Protein AF-A0A933YKA5-F1 (afdb_monomer_lite)

pLDDT: mean 71.22, std 15.85, range [30.11, 89.69]

Secondary structure (DSSP, 8-state):
-------S-----B-TTSSBP-GGGSPPPTTSTT--TT-----HHHHHHHHHHHHTTSS-HHHHHHHH---HHHHHHHHHHHHHHGGGGGSHHHHHHHHHHHHHHTTSSS----SPPEEETTEEEETTTTEEEETTEEEE--HHHHHHHHHHHHTTTSPBPHHHHHHTS-TT--HHHHHHHHHHHHHHHTTS---EEEETTTEEEE--S-----

Structure (mmCIF, N/CA/C/O backbone):
data_AF-A0A933YKA5-F1
#
_entry.id   AF-A0A933YKA5-F1
#
loop_
_atom_site.group_PDB
_atom_site.id
_atom_site.type_symbol
_atom_site.label_atom_id
_atom_site.label_alt_id
_atom_site.label_comp_id
_atom_site.label_asym_id
_atom_site.label_entity_id
_atom_site.label_seq_id
_atom_site.pdbx_PDB_ins_code
_atom_site.Cartn_x
_atom_site.Cartn_y
_atom_site.Cartn_z
_atom_site.occupancy
_atom_site.B_iso_or_equiv
_atom_site.auth_seq_id
_atom_site.auth_comp_id
_atom_site.auth_asym_id
_atom_site.auth_atom_id
_atom_site.pdbx_PDB_model_num
ATOM 1 N N . MET A 1 1 ? -35.378 -9.679 32.986 1.00 41.66 1 MET A N 1
ATOM 2 C CA . MET A 1 1 ? -34.531 -10.889 33.034 1.00 41.66 1 MET A CA 1
ATOM 3 C C . MET A 1 1 ? -33.965 -11.145 31.650 1.00 41.66 1 MET A C 1
ATOM 5 O O . MET A 1 1 ? -34.734 -11.298 30.715 1.00 41.66 1 MET A O 1
ATOM 9 N N . ASN A 1 2 ? -32.640 -11.055 31.563 1.00 30.11 2 ASN A N 1
ATOM 10 C CA . ASN A 1 2 ? -31.700 -11.536 30.539 1.00 30.11 2 ASN A CA 1
ATOM 11 C C . ASN A 1 2 ? -30.352 -11.061 31.120 1.00 30.11 2 ASN A C 1
ATOM 13 O O . ASN A 1 2 ? -29.987 -9.911 30.923 1.00 30.11 2 ASN A O 1
ATOM 17 N N . GLU A 1 3 ? -29.660 -11.728 32.044 1.00 41.44 3 GLU A N 1
ATOM 18 C CA . GLU A 1 3 ? -29.360 -13.154 32.263 1.00 41.44 3 GLU A CA 1
ATOM 19 C C . GLU A 1 3 ? -28.743 -13.871 31.059 1.00 41.44 3 GLU A C 1
ATOM 21 O O . GLU A 1 3 ? -29.075 -15.007 30.739 1.00 41.44 3 GLU A O 1
ATOM 26 N N . GLN A 1 4 ? -27.785 -13.201 30.415 1.00 35.16 4 GLN A N 1
ATOM 27 C CA . GLN A 1 4 ? -26.680 -13.888 29.755 1.00 35.16 4 GLN A CA 1
ATOM 28 C C . GLN A 1 4 ? -25.341 -13.242 30.142 1.00 35.16 4 GLN A C 1
ATOM 30 O O . GLN A 1 4 ? -24.977 -12.171 29.672 1.00 35.16 4 GLN A O 1
ATOM 35 N N . ALA A 1 5 ? -24.623 -13.979 30.993 1.00 36.88 5 ALA A N 1
ATOM 36 C CA . ALA A 1 5 ? -23.168 -14.081 31.058 1.00 36.88 5 ALA A CA 1
ATOM 37 C C . ALA A 1 5 ? -22.356 -12.883 31.590 1.00 36.88 5 ALA A C 1
ATOM 39 O O . ALA A 1 5 ? -21.585 -12.238 30.879 1.00 36.88 5 ALA A O 1
ATOM 40 N N . GLU A 1 6 ? -22.353 -12.755 32.919 1.00 45.38 6 GLU A N 1
ATOM 41 C CA . GLU A 1 6 ? -21.094 -12.584 33.647 1.00 45.38 6 GLU A CA 1
ATOM 42 C C . GLU A 1 6 ? -20.071 -13.642 33.188 1.00 45.38 6 GLU A C 1
ATOM 44 O O . GLU A 1 6 ? -20.317 -14.840 33.339 1.00 45.38 6 GLU A O 1
ATOM 49 N N . LYS A 1 7 ? -18.932 -13.204 32.632 1.00 36.56 7 LYS A N 1
ATOM 50 C CA . LYS A 1 7 ? -17.569 -13.779 32.768 1.00 36.56 7 LYS A CA 1
ATOM 51 C C . LYS A 1 7 ? -16.697 -13.322 31.599 1.00 36.56 7 LYS A C 1
ATOM 53 O O . LYS A 1 7 ? -16.721 -13.903 30.519 1.00 36.56 7 LYS A O 1
ATOM 58 N N . GLY A 1 8 ? -15.866 -12.304 31.834 1.00 33.16 8 GLY A N 1
ATOM 59 C CA . GLY A 1 8 ? -15.011 -11.771 30.772 1.00 33.16 8 GLY A CA 1
ATOM 60 C C . GLY A 1 8 ? -13.894 -10.812 31.176 1.00 33.16 8 GLY A C 1
ATOM 61 O O . GLY A 1 8 ? -13.531 -9.982 30.361 1.00 33.16 8 GLY A O 1
ATOM 62 N N . LYS A 1 9 ? -13.309 -10.951 32.377 1.00 39.72 9 LYS A N 1
ATOM 63 C CA . LYS A 1 9 ? -12.079 -10.261 32.836 1.00 39.72 9 LYS A CA 1
ATOM 64 C C . LYS A 1 9 ? -12.220 -8.735 32.966 1.00 39.72 9 LYS A C 1
ATOM 66 O O . LYS A 1 9 ? -12.063 -8.003 31.997 1.00 39.72 9 LYS A O 1
ATOM 71 N N . ASN A 1 10 ? -12.379 -8.270 34.206 1.00 43.03 10 ASN A N 1
ATOM 72 C CA . ASN A 1 10 ? -12.161 -6.879 34.605 1.00 43.03 10 ASN A CA 1
ATOM 73 C C . ASN A 1 10 ? -10.672 -6.530 34.366 1.00 43.03 10 ASN A C 1
ATOM 75 O O . ASN A 1 10 ? -9.829 -6.646 35.255 1.00 43.03 10 ASN A O 1
ATOM 79 N N . LYS A 1 11 ? -10.297 -6.262 33.110 1.00 56.28 11 LYS A N 1
ATOM 80 C CA . LYS A 1 11 ? -8.941 -5.865 32.737 1.00 56.28 11 LYS A CA 1
ATOM 81 C C . LYS A 1 11 ? -8.794 -4.411 33.140 1.00 56.28 11 LYS A C 1
ATOM 83 O O . LYS A 1 11 ? -9.450 -3.549 32.572 1.00 56.28 11 LYS A O 1
ATOM 88 N N . ILE A 1 12 ? -7.929 -4.162 34.116 1.00 60.31 12 ILE A N 1
ATOM 89 C CA . ILE A 1 12 ? -7.554 -2.807 34.511 1.00 60.31 12 ILE A CA 1
ATOM 90 C C . ILE A 1 12 ? -7.032 -2.095 33.251 1.00 60.31 12 ILE A C 1
ATOM 92 O O . ILE A 1 12 ? -6.097 -2.625 32.634 1.00 60.31 12 ILE A O 1
ATOM 96 N N . PRO A 1 13 ? -7.623 -0.960 32.833 1.00 59.59 13 PRO A N 1
ATOM 97 C CA . PRO A 1 13 ? -7.111 -0.201 31.704 1.00 59.59 13 PRO A CA 1
ATOM 98 C C . PRO A 1 13 ? -5.673 0.186 32.004 1.00 59.59 13 PRO A C 1
ATOM 100 O O . PRO A 1 13 ? -5.374 0.691 33.084 1.00 59.59 13 PRO A O 1
ATOM 103 N N . ARG A 1 14 ? -4.760 -0.111 31.081 1.00 66.56 14 ARG A N 1
ATOM 104 C CA . ARG A 1 14 ? -3.344 0.228 31.233 1.00 66.56 14 ARG A CA 1
ATOM 105 C C . ARG A 1 14 ? -2.932 1.244 30.181 1.00 66.56 14 ARG A C 1
ATOM 107 O O . ARG A 1 14 ? -3.341 1.131 29.022 1.00 66.56 14 ARG A O 1
ATOM 114 N N . LYS A 1 15 ? -2.125 2.217 30.605 1.00 59.78 15 LYS A N 1
ATOM 115 C CA . LYS A 1 15 ? -1.441 3.182 29.742 1.00 59.78 15 LYS A CA 1
ATOM 116 C C . LYS A 1 15 ? -0.370 2.468 28.921 1.00 59.78 15 LYS A C 1
ATOM 118 O O . LYS A 1 15 ? -0.011 1.318 29.189 1.00 59.78 15 LYS A O 1
ATOM 123 N N . SER A 1 16 ? 0.208 3.195 27.969 1.00 58.88 16 SER A N 1
ATOM 124 C CA . SER A 1 16 ? 1.399 2.780 27.215 1.00 58.88 16 SER A CA 1
ATOM 125 C C . SER A 1 16 ? 2.573 2.335 28.102 1.00 58.88 16 SER A C 1
ATOM 127 O O . SER A 1 16 ? 3.324 1.454 27.692 1.00 58.88 16 SER A O 1
ATOM 129 N N . ASP A 1 17 ? 2.691 2.902 29.304 1.00 57.97 17 ASP A N 1
ATOM 130 C CA . ASP A 1 17 ? 3.739 2.622 30.296 1.00 57.97 17 ASP A CA 1
ATOM 131 C C . ASP A 1 17 ? 3.378 1.484 31.281 1.00 57.97 17 ASP A C 1
ATOM 133 O O . ASP A 1 17 ? 4.069 1.220 32.258 1.00 57.97 17 ASP A O 1
ATOM 137 N N . GLY A 1 18 ? 2.249 0.796 31.072 1.00 58.16 18 GLY A N 1
ATOM 138 C CA . GLY A 1 18 ? 1.804 -0.308 31.934 1.00 58.16 18 GLY A CA 1
ATOM 139 C C . GLY A 1 18 ? 1.147 0.116 33.254 1.00 58.16 18 GLY A C 1
ATOM 140 O O . GLY A 1 18 ? 0.603 -0.741 33.955 1.00 58.16 18 GLY A O 1
ATOM 141 N N . THR A 1 19 ? 1.131 1.413 33.562 1.00 67.31 19 THR A N 1
ATOM 142 C CA . THR A 1 19 ? 0.384 2.016 34.677 1.00 67.31 19 THR A CA 1
ATOM 143 C C . THR A 1 19 ? -1.123 1.982 34.434 1.00 67.31 19 THR A C 1
ATOM 145 O O . THR A 1 19 ? -1.567 1.830 33.299 1.00 67.31 19 THR A O 1
ATOM 148 N N . VAL A 1 20 ? -1.928 2.100 35.491 1.00 71.75 20 VAL A N 1
ATOM 149 C CA . VAL A 1 20 ? -3.394 2.151 35.369 1.00 71.75 20 VAL A CA 1
ATOM 150 C C . VAL A 1 20 ? -3.796 3.437 34.651 1.00 71.75 20 VAL A C 1
ATOM 152 O O . VAL A 1 20 ? -3.364 4.516 35.043 1.00 71.75 20 VAL A O 1
ATOM 155 N N . LEU A 1 21 ? -4.581 3.312 33.587 1.00 74.56 21 LEU A N 1
ATOM 156 C CA . LEU A 1 21 ? -5.106 4.421 32.800 1.00 74.56 21 LEU A CA 1
ATOM 157 C C . LEU A 1 21 ? -6.387 4.936 33.460 1.00 74.56 21 LEU A C 1
ATOM 159 O O . LEU A 1 21 ? -7.332 4.174 33.669 1.00 74.56 21 LEU A O 1
ATOM 163 N N . THR A 1 22 ? -6.407 6.222 33.792 1.00 74.69 22 THR A N 1
ATOM 164 C CA . THR A 1 22 ? -7.571 6.914 34.353 1.00 74.69 22 THR A CA 1
ATOM 165 C C . THR A 1 22 ? -8.205 7.829 33.302 1.00 74.69 22 THR A C 1
ATOM 167 O O . THR A 1 22 ? -7.653 8.042 32.221 1.00 74.69 22 THR A O 1
ATOM 170 N N . LEU A 1 23 ? -9.384 8.384 33.605 1.00 71.19 23 LEU A N 1
ATOM 171 C CA . LEU A 1 23 ? -10.055 9.352 32.724 1.00 71.19 23 LEU A CA 1
ATOM 172 C C . LEU A 1 23 ? -9.213 10.616 32.467 1.00 71.19 23 LEU A C 1
ATOM 174 O O . LEU A 1 23 ? -9.428 11.285 31.461 1.00 71.19 23 LEU A O 1
ATOM 178 N N . GLU A 1 24 ? -8.260 10.932 33.346 1.00 69.94 24 GLU A N 1
ATOM 179 C CA . GLU A 1 24 ? -7.365 12.093 33.230 1.00 69.94 24 GLU A CA 1
ATOM 180 C C . GLU A 1 24 ? -6.229 11.871 32.220 1.00 69.94 24 GLU A C 1
ATOM 182 O O . GLU A 1 24 ? -5.667 12.829 31.697 1.00 69.94 24 GLU A O 1
ATOM 187 N N . ASP A 1 25 ? -5.915 10.611 31.906 1.00 70.81 25 ASP A N 1
ATOM 188 C CA . ASP A 1 25 ? -4.899 10.233 30.912 1.00 70.81 25 ASP A CA 1
ATOM 189 C C . ASP A 1 25 ? -5.433 10.195 29.485 1.00 70.81 25 ASP A C 1
ATOM 191 O O . ASP A 1 25 ? -4.693 9.947 28.523 1.00 70.81 25 ASP A O 1
ATOM 195 N N . LEU A 1 26 ? -6.745 10.365 29.351 1.00 77.50 26 LEU A N 1
ATOM 196 C CA . LEU A 1 26 ? -7.377 10.472 28.062 1.00 77.50 26 LEU A CA 1
ATOM 197 C C . LEU A 1 26 ? -7.035 11.822 27.433 1.00 77.50 26 LEU A C 1
ATOM 199 O O . LEU A 1 26 ? -6.950 12.837 28.128 1.00 77.50 26 LEU A O 1
ATOM 203 N N . PRO A 1 27 ? -6.863 11.859 26.102 1.00 75.31 27 PRO A N 1
ATOM 204 C CA . PRO A 1 27 ? -6.623 13.115 25.420 1.00 75.31 27 PRO A CA 1
ATOM 205 C C . PRO A 1 27 ? -7.765 14.098 25.726 1.00 75.31 27 PRO A C 1
ATOM 207 O O . PRO A 1 27 ? -8.924 13.669 25.845 1.00 75.31 27 PRO A O 1
ATOM 210 N N . PRO A 1 28 ? -7.464 15.404 25.869 1.00 68.62 28 PRO A N 1
ATOM 211 C CA . PRO A 1 28 ? -8.491 16.401 26.126 1.00 68.62 28 PRO A CA 1
ATOM 212 C C . PRO A 1 28 ? -9.538 16.347 25.015 1.00 68.62 28 PRO A C 1
ATOM 214 O O . PRO A 1 28 ? -9.224 16.063 23.855 1.00 68.62 28 PRO A O 1
ATOM 217 N N . ALA A 1 29 ? -10.799 16.587 25.378 1.00 65.00 29 ALA A N 1
ATOM 218 C CA . ALA A 1 29 ? -11.872 16.608 24.396 1.00 65.00 29 ALA A CA 1
ATOM 219 C C . ALA A 1 29 ? -11.544 17.638 23.305 1.00 65.00 29 ALA A C 1
ATOM 221 O O . ALA A 1 29 ? -10.992 18.700 23.587 1.00 65.00 29 ALA A O 1
ATOM 222 N N . THR A 1 30 ? -11.901 17.332 22.060 1.00 59.53 30 THR A N 1
ATOM 223 C CA . THR A 1 30 ? -11.569 18.177 20.893 1.00 59.53 30 THR A CA 1
ATOM 224 C C . THR A 1 30 ? -12.166 19.590 20.952 1.00 59.53 30 THR A C 1
ATOM 226 O O . THR A 1 30 ? -11.759 20.452 20.182 1.00 59.53 30 THR A O 1
ATOM 229 N N . TRP A 1 31 ? -13.101 19.833 21.875 1.00 52.94 31 TRP A N 1
ATOM 230 C CA . TRP A 1 31 ? -13.733 21.125 22.155 1.00 52.94 31 TRP A CA 1
ATOM 231 C C . TRP A 1 31 ? -13.209 21.817 23.429 1.00 52.94 31 TRP A C 1
ATOM 233 O O . TRP A 1 31 ? -13.722 22.870 23.804 1.00 52.94 31 TRP A O 1
ATOM 243 N N . ALA A 1 32 ? -12.214 21.247 24.120 1.00 51.84 32 ALA A N 1
ATOM 244 C CA . ALA A 1 32 ? -11.649 21.844 25.327 1.00 51.84 32 ALA A CA 1
ATOM 245 C C . ALA A 1 32 ? -10.957 23.191 25.014 1.00 51.84 32 ALA A C 1
ATOM 247 O O . ALA A 1 32 ? -10.264 23.309 23.996 1.00 51.84 32 ALA A O 1
ATOM 248 N N . PRO A 1 33 ? -11.107 24.211 25.880 1.00 42.78 33 PRO A N 1
ATOM 249 C CA . PRO A 1 33 ? -10.510 25.526 25.662 1.00 42.78 33 PRO A CA 1
ATOM 250 C C . PRO A 1 33 ? -8.982 25.421 25.539 1.00 42.78 33 PRO A C 1
ATOM 252 O O . PRO A 1 33 ? -8.318 24.834 26.390 1.00 42.78 33 PRO A O 1
ATOM 255 N N . GLY A 1 34 ? -8.425 25.985 24.463 1.00 51.97 34 GLY A N 1
ATOM 256 C CA . GLY A 1 34 ? -6.984 25.958 24.170 1.00 51.97 34 GLY A CA 1
ATOM 257 C C . GLY A 1 34 ? -6.522 24.846 23.217 1.00 51.97 34 GLY A C 1
ATOM 258 O O . GLY A 1 34 ? -5.353 24.834 22.833 1.00 51.97 34 GLY A O 1
ATOM 259 N N . VAL A 1 35 ? -7.411 23.944 22.782 1.00 52.38 35 VAL A N 1
ATOM 260 C CA . VAL A 1 35 ? -7.101 22.916 21.776 1.00 52.38 35 VAL A CA 1
ATOM 261 C C . VAL A 1 35 ? -7.606 23.373 20.406 1.00 52.38 35 VAL A C 1
ATOM 263 O O . VAL A 1 35 ? -8.797 23.329 20.119 1.00 52.38 35 VAL A O 1
ATOM 266 N N . SER A 1 36 ? -6.688 23.813 19.542 1.00 44.97 36 SER A N 1
ATOM 267 C CA . SER A 1 36 ? -6.986 24.092 18.131 1.00 44.97 36 SER A CA 1
ATOM 268 C C . SER A 1 36 ? -7.467 22.815 17.433 1.00 44.97 36 SER A C 1
ATOM 270 O O . SER A 1 36 ? -6.704 21.858 17.269 1.00 44.97 36 SER A O 1
ATOM 272 N N . GLN A 1 37 ? -8.738 22.804 17.026 1.00 45.88 37 GLN A N 1
ATOM 273 C CA . GLN A 1 37 ? -9.426 21.682 16.373 1.00 45.88 37 GLN A CA 1
ATOM 274 C C . GLN A 1 37 ? -8.746 21.269 15.051 1.00 45.88 37 GLN A C 1
ATOM 276 O O . GLN A 1 37 ? -8.766 20.106 14.657 1.00 45.88 37 GLN A O 1
ATOM 281 N N . ASP A 1 38 ? -8.072 22.221 14.408 1.00 45.72 38 ASP A N 1
ATOM 282 C CA . ASP A 1 38 ? -7.266 22.085 13.195 1.00 45.72 38 ASP A CA 1
ATOM 283 C C . ASP A 1 38 ? -5.879 21.458 13.433 1.00 45.72 38 ASP A C 1
ATOM 285 O O . ASP A 1 38 ? -5.234 21.000 12.487 1.00 45.72 38 ASP A O 1
ATOM 289 N N . LYS A 1 39 ? -5.412 21.401 14.688 1.00 46.09 39 LYS A N 1
ATOM 290 C CA . LYS A 1 39 ? -4.022 21.057 15.028 1.00 46.09 39 LYS A CA 1
ATOM 291 C C . LYS A 1 39 ? -3.880 19.957 16.084 1.00 46.09 39 LYS A C 1
ATOM 293 O O . LYS A 1 39 ? -2.790 19.771 16.626 1.00 46.09 39 LYS A O 1
ATOM 298 N N . TYR A 1 40 ? -4.931 19.190 16.378 1.00 58.28 40 TYR A N 1
ATOM 299 C CA . TYR A 1 40 ? -4.773 18.011 17.230 1.00 58.28 40 TYR A CA 1
ATOM 300 C C . TYR A 1 40 ? -4.200 16.837 16.423 1.00 58.28 40 TYR A C 1
ATOM 302 O O . TYR A 1 40 ? -4.905 16.113 15.718 1.00 58.28 40 TYR A O 1
ATOM 310 N N . PHE A 1 41 ? -2.880 16.655 16.498 1.00 62.97 41 PHE A N 1
ATOM 311 C CA . PHE A 1 41 ? -2.212 15.525 15.864 1.00 62.97 41 PHE A CA 1
ATOM 312 C C . PHE A 1 41 ? -2.334 14.290 16.758 1.00 62.97 41 PHE A C 1
ATOM 314 O O . PHE A 1 41 ? -1.603 14.153 17.735 1.00 62.97 41 PHE A O 1
ATOM 321 N N . TRP A 1 42 ? -3.238 13.373 16.413 1.00 71.44 42 TRP A N 1
ATOM 322 C CA . TRP A 1 42 ? -3.381 12.103 17.123 1.00 71.44 42 TRP A CA 1
ATOM 323 C C . TRP A 1 42 ? -2.074 11.299 17.108 1.00 71.44 42 TRP A C 1
ATOM 325 O O . TRP A 1 42 ? -1.738 10.662 16.096 1.00 71.44 42 TRP A O 1
ATOM 335 N N . ARG A 1 43 ? -1.350 11.279 18.233 1.00 72.12 43 ARG A N 1
ATOM 336 C CA . ARG A 1 43 ? -0.160 10.438 18.394 1.00 72.12 43 ARG A CA 1
ATOM 337 C C . ARG A 1 43 ? -0.578 8.983 18.575 1.00 72.12 43 ARG A C 1
ATOM 339 O O . ARG A 1 43 ? -1.707 8.675 18.952 1.00 72.12 43 ARG A O 1
ATOM 346 N N . SER A 1 44 ? 0.341 8.063 18.288 1.00 73.19 44 SER A N 1
ATOM 347 C CA . SER A 1 44 ? 0.088 6.625 18.446 1.00 73.19 44 SER A CA 1
ATOM 348 C C . SER A 1 44 ? -0.339 6.259 19.872 1.00 73.19 44 SER A C 1
ATOM 350 O O . SER A 1 44 ? -1.125 5.336 20.052 1.00 73.19 44 SER A O 1
ATOM 352 N N . GLU A 1 45 ? 0.167 6.985 20.871 1.00 74.50 45 GLU A N 1
ATOM 353 C CA . GLU A 1 45 ? -0.158 6.789 22.288 1.00 74.50 45 GLU A CA 1
ATOM 354 C C . GLU A 1 45 ? -1.570 7.268 22.623 1.00 74.50 45 GLU A C 1
ATOM 356 O O . GLU A 1 45 ? -2.339 6.498 23.188 1.00 74.50 45 GLU A O 1
ATOM 361 N N . ASP A 1 46 ? -1.952 8.462 22.164 1.00 80.25 46 ASP A N 1
ATOM 362 C CA . ASP A 1 46 ? -3.297 9.016 22.372 1.00 80.25 46 ASP A CA 1
ATOM 363 C C . ASP A 1 46 ? -4.377 8.083 21.785 1.00 80.25 46 ASP A C 1
ATOM 365 O O . ASP A 1 46 ? -5.388 7.790 22.422 1.00 80.25 46 ASP A O 1
ATOM 369 N N . LYS A 1 47 ? -4.119 7.513 20.600 1.00 81.81 47 LYS A N 1
ATOM 370 C CA . LYS A 1 47 ? -4.999 6.513 19.967 1.00 81.81 47 LYS A CA 1
ATOM 371 C C . LYS A 1 47 ? -5.080 5.211 20.761 1.00 81.81 47 LYS A C 1
ATOM 373 O O . LYS A 1 47 ? -6.158 4.638 20.893 1.00 81.81 47 LYS A O 1
ATOM 378 N N . ALA A 1 48 ? -3.946 4.725 21.267 1.00 82.25 48 ALA A N 1
ATOM 379 C CA . ALA A 1 48 ? -3.897 3.495 22.051 1.00 82.25 48 ALA A CA 1
ATOM 380 C C . ALA A 1 48 ? -4.658 3.648 23.374 1.00 82.25 48 ALA A C 1
ATOM 382 O O . ALA A 1 48 ? -5.389 2.739 23.758 1.00 82.25 48 ALA A O 1
ATOM 383 N N . ASN A 1 49 ? -4.530 4.804 24.027 1.00 82.62 49 ASN A N 1
ATOM 384 C CA . ASN A 1 49 ? -5.225 5.130 25.268 1.00 82.62 49 ASN A CA 1
ATOM 385 C C . ASN A 1 49 ? -6.745 5.166 25.069 1.00 82.62 49 ASN A C 1
ATOM 387 O O . ASN A 1 49 ? -7.464 4.532 25.836 1.00 82.62 49 ASN A O 1
ATOM 391 N N . VAL A 1 50 ? -7.232 5.808 23.999 1.00 84.31 50 VAL A N 1
ATOM 392 C CA . VAL A 1 50 ? -8.669 5.820 23.663 1.00 84.31 50 VAL A CA 1
ATOM 393 C C . VAL A 1 50 ? -9.186 4.409 23.366 1.00 84.31 50 VAL A C 1
ATOM 395 O O . VAL A 1 50 ? -10.219 4.011 23.895 1.00 84.31 50 VAL A O 1
ATOM 398 N N . VAL A 1 51 ? -8.462 3.611 22.573 1.00 84.75 51 VAL A N 1
ATOM 399 C CA . VAL A 1 51 ? -8.856 2.217 22.290 1.00 84.75 51 VAL A CA 1
ATOM 400 C C . VAL A 1 51 ? -8.855 1.365 23.564 1.00 84.75 51 VAL A C 1
ATOM 402 O O . VAL A 1 51 ? -9.781 0.586 23.768 1.00 84.75 51 VAL A O 1
ATOM 405 N N . SER A 1 52 ? -7.849 1.521 24.430 1.00 83.44 52 SER A N 1
ATOM 406 C CA . SER A 1 52 ? -7.744 0.816 25.714 1.00 83.44 52 SER A CA 1
ATOM 407 C C . SER A 1 52 ? -8.921 1.163 26.623 1.00 83.44 52 SER A C 1
ATOM 409 O O . SER A 1 52 ? -9.600 0.257 27.092 1.00 83.44 52 SER A O 1
ATOM 411 N N . ALA A 1 53 ? -9.228 2.454 26.775 1.00 83.62 53 ALA A N 1
ATOM 412 C CA . ALA A 1 53 ? -10.340 2.936 27.587 1.00 83.62 53 ALA A CA 1
ATOM 413 C C . ALA A 1 53 ? -11.696 2.415 27.108 1.00 83.62 53 ALA A C 1
ATOM 415 O O . ALA A 1 53 ? -12.509 1.988 27.921 1.00 83.62 53 ALA A O 1
ATOM 416 N N . VAL A 1 54 ? -11.933 2.396 25.796 1.00 85.31 54 VAL A N 1
ATOM 417 C CA . VAL A 1 54 ? -13.172 1.836 25.244 1.00 85.31 54 VAL A CA 1
ATOM 418 C C . VAL A 1 54 ? -13.227 0.316 25.439 1.00 85.31 54 VAL A C 1
ATOM 420 O O . VAL A 1 54 ? -14.252 -0.220 25.849 1.00 85.31 54 VAL A O 1
ATOM 423 N N . ASN A 1 55 ? -12.117 -0.397 25.217 1.00 82.06 55 ASN A N 1
ATOM 424 C CA . ASN A 1 55 ? -12.055 -1.854 25.386 1.00 82.06 55 ASN A CA 1
ATOM 425 C C . ASN A 1 55 ? -12.230 -2.307 26.839 1.00 82.06 55 ASN A C 1
ATOM 427 O O . ASN A 1 55 ? -12.684 -3.423 27.087 1.00 82.06 55 ASN A O 1
ATOM 431 N N . THR A 1 56 ? -11.840 -1.473 27.800 1.00 78.38 56 THR A N 1
ATOM 432 C CA . THR A 1 56 ? -12.023 -1.726 29.235 1.00 78.38 56 THR A CA 1
ATOM 433 C C . THR A 1 56 ? -13.317 -1.122 29.772 1.00 78.38 56 THR A C 1
ATOM 435 O O . THR A 1 56 ? -13.518 -1.126 30.982 1.00 78.38 56 THR A O 1
ATOM 438 N N . ASN A 1 57 ? -14.166 -0.574 28.896 1.00 81.19 57 ASN A N 1
ATOM 439 C CA . ASN A 1 57 ? -15.427 0.075 29.242 1.00 81.19 57 ASN A CA 1
ATOM 440 C C . ASN A 1 57 ? -15.280 1.272 30.211 1.00 81.19 57 ASN A C 1
ATOM 442 O O . ASN A 1 57 ? -16.184 1.557 30.990 1.00 81.19 57 ASN A O 1
ATOM 446 N N . LEU A 1 58 ? -14.126 1.954 30.182 1.00 82.19 58 LEU A N 1
ATOM 447 C CA . LEU A 1 58 ? -13.867 3.189 30.936 1.00 82.19 58 LEU A CA 1
ATOM 448 C C . LEU A 1 58 ? -14.615 4.383 30.322 1.00 82.19 58 LEU A C 1
ATOM 450 O O . LEU A 1 58 ? -15.059 5.267 31.046 1.00 82.19 58 LEU A O 1
ATOM 454 N N . ILE A 1 59 ? -14.747 4.385 28.996 1.00 84.50 59 ILE A N 1
ATOM 455 C CA . ILE A 1 59 ? -15.649 5.249 28.227 1.00 84.50 59 ILE A CA 1
ATOM 456 C C . ILE A 1 59 ? -16.407 4.369 27.234 1.00 84.50 59 ILE A C 1
ATOM 458 O O . ILE A 1 59 ? -15.880 3.347 26.783 1.00 84.50 59 ILE A O 1
ATOM 462 N N . SER A 1 60 ? -17.630 4.748 26.871 1.00 83.88 60 SER A N 1
ATOM 463 C CA . SER A 1 60 ? -18.369 4.011 25.838 1.00 83.88 60 SER A CA 1
ATOM 464 C C . SER A 1 60 ? -17.860 4.352 24.429 1.00 83.88 60 SER A C 1
ATOM 466 O O . SER A 1 60 ? -17.203 5.373 24.214 1.00 83.88 60 SER A O 1
ATOM 468 N N . ARG A 1 61 ? -18.161 3.496 23.440 1.00 84.94 61 ARG A N 1
ATOM 469 C CA . ARG A 1 61 ? -17.853 3.780 22.023 1.00 84.94 61 ARG A CA 1
ATOM 470 C C . ARG A 1 61 ? -18.533 5.064 21.553 1.00 84.94 61 ARG A C 1
ATOM 472 O O . ARG A 1 61 ? -17.874 5.903 20.946 1.00 84.94 61 ARG A O 1
ATOM 479 N N . ASP A 1 62 ? -19.811 5.219 21.883 1.00 80.75 62 ASP A N 1
ATOM 480 C CA . ASP A 1 62 ? -20.606 6.383 21.491 1.00 80.75 62 ASP A CA 1
ATOM 481 C C . ASP A 1 62 ? -20.067 7.660 22.145 1.00 80.75 62 ASP A C 1
ATOM 483 O O . ASP A 1 62 ? -19.843 8.659 21.464 1.00 80.75 62 ASP A O 1
ATOM 487 N N . GLU A 1 63 ? -19.710 7.592 23.432 1.00 80.81 63 GLU A N 1
ATOM 488 C CA . GLU A 1 63 ? -19.050 8.700 24.129 1.00 80.81 63 GLU A CA 1
ATOM 489 C C . GLU A 1 63 ? -17.711 9.061 23.473 1.00 80.81 63 GLU A C 1
ATOM 491 O O . GLU A 1 63 ? -17.411 10.239 23.291 1.00 80.81 63 GLU A O 1
ATOM 496 N N . ALA A 1 64 ? -16.902 8.078 23.063 1.00 81.88 64 ALA A N 1
ATOM 497 C CA . ALA A 1 64 ? -15.652 8.345 22.358 1.00 81.88 64 ALA A CA 1
ATOM 498 C C . ALA A 1 64 ? -15.891 9.038 21.003 1.00 81.88 64 ALA A C 1
ATOM 500 O O . ALA A 1 64 ? -15.152 9.962 20.650 1.00 81.88 64 ALA A O 1
ATOM 501 N N . PHE A 1 65 ? -16.918 8.635 20.250 1.00 83.19 65 PHE A N 1
ATOM 502 C CA . PHE A 1 65 ? -17.271 9.261 18.971 1.00 83.19 65 PHE A CA 1
ATOM 503 C C . PHE A 1 65 ? -17.750 10.699 19.154 1.00 83.19 65 PHE A C 1
ATOM 505 O O . PHE A 1 65 ? -17.323 11.580 18.408 1.00 83.19 65 PHE A O 1
ATOM 512 N N . GLU A 1 66 ? -18.564 10.967 20.172 1.00 79.81 66 GLU A N 1
ATOM 513 C CA . GLU A 1 66 ? -19.035 12.317 20.480 1.00 79.81 66 GLU A CA 1
ATOM 514 C C . GLU A 1 66 ? -17.906 13.215 21.002 1.00 79.81 66 GLU A C 1
ATOM 516 O O . GLU A 1 66 ? -17.700 14.324 20.499 1.00 79.81 66 GLU A O 1
ATOM 521 N N . ARG A 1 67 ? -17.118 12.721 21.963 1.00 78.25 67 ARG A N 1
ATOM 522 C CA . ARG A 1 67 ? -16.049 13.466 22.649 1.00 78.25 67 ARG A CA 1
ATOM 523 C C . ARG A 1 67 ? -14.878 13.811 21.730 1.00 78.25 67 ARG A C 1
ATOM 525 O O . ARG A 1 67 ? -14.277 14.886 21.852 1.00 78.25 67 ARG A O 1
ATOM 532 N N . TYR A 1 68 ? -14.559 12.913 20.801 1.00 80.00 68 TYR A N 1
ATOM 533 C CA . TYR A 1 68 ? -13.403 13.033 19.912 1.00 80.00 68 TYR A CA 1
ATOM 534 C C . TYR A 1 68 ? -13.753 13.254 18.442 1.00 80.00 68 TYR A C 1
ATOM 536 O O . TYR A 1 68 ? -12.838 13.367 17.627 1.00 80.00 68 TYR A O 1
ATOM 544 N N . ARG A 1 69 ? -15.047 13.331 18.097 1.00 76.06 69 ARG A N 1
ATOM 545 C CA . ARG A 1 69 ? -15.537 13.468 16.713 1.00 76.06 69 ARG A CA 1
ATOM 546 C C . ARG A 1 69 ? -14.936 12.416 15.773 1.00 76.06 69 ARG A C 1
ATOM 548 O O . ARG A 1 69 ? -14.628 12.705 14.620 1.00 76.06 69 ARG A O 1
ATOM 555 N N . LEU A 1 70 ? -14.750 11.200 16.283 1.00 75.44 70 LEU A N 1
ATOM 556 C CA . LEU A 1 70 ? -14.198 10.084 15.520 1.00 75.44 70 LEU A CA 1
ATOM 557 C C . LEU A 1 70 ? -15.305 9.396 14.735 1.00 75.44 70 LEU A C 1
ATOM 559 O O . LEU A 1 70 ? -16.382 9.140 15.272 1.00 75.44 70 LEU A O 1
ATOM 563 N N . SER A 1 71 ? -15.024 9.038 13.484 1.00 73.31 71 SER A N 1
ATOM 564 C CA . SER A 1 71 ? -15.925 8.151 12.754 1.00 73.31 71 SER A CA 1
ATOM 565 C C . SER A 1 71 ? -15.796 6.701 13.254 1.00 73.31 71 SER A C 1
ATOM 567 O O . SER A 1 71 ? -14.698 6.271 13.640 1.00 73.31 71 SER A O 1
ATOM 569 N N . PRO A 1 72 ? -16.874 5.894 13.186 1.00 75.12 72 PRO A N 1
ATOM 570 C CA . PRO A 1 72 ? -16.815 4.474 13.539 1.00 75.12 72 PRO A CA 1
ATOM 571 C C . PRO A 1 72 ? -15.737 3.707 12.757 1.00 75.12 72 PRO A C 1
ATOM 573 O O . PRO A 1 72 ? -15.066 2.825 13.292 1.00 75.12 72 PRO A O 1
ATOM 576 N N . GLU A 1 73 ? -15.521 4.075 11.490 1.00 71.50 73 GLU A N 1
ATOM 577 C CA . GLU A 1 73 ? -14.524 3.455 10.613 1.00 71.50 73 GLU A CA 1
ATOM 578 C C . GLU A 1 73 ? -13.078 3.761 11.039 1.00 71.50 73 GLU A C 1
ATOM 580 O O . GLU A 1 73 ? -12.189 2.902 10.929 1.00 71.50 73 GLU A O 1
ATOM 585 N N . GLU A 1 74 ? -12.824 4.980 11.521 1.00 77.25 74 GLU A N 1
ATOM 586 C CA . GLU A 1 74 ? -11.517 5.388 12.038 1.00 77.25 74 GLU A CA 1
ATOM 587 C C . GLU A 1 74 ? -11.178 4.644 13.322 1.00 77.25 74 GLU A C 1
ATOM 589 O O . GLU A 1 74 ? -10.088 4.070 13.418 1.00 77.25 74 GLU A O 1
ATOM 594 N N . TYR A 1 75 ? -12.126 4.573 14.256 1.00 81.50 75 TYR A N 1
ATOM 595 C CA . TYR A 1 75 ? -11.956 3.826 15.496 1.00 81.50 75 TYR A CA 1
ATOM 596 C C . TYR A 1 75 ? -11.734 2.331 15.237 1.00 81.50 75 TYR A C 1
ATOM 598 O O . TYR A 1 75 ? -10.757 1.767 15.729 1.00 81.50 75 TYR A O 1
ATOM 606 N N . ALA A 1 76 ? -12.549 1.703 14.382 1.00 79.69 76 ALA A N 1
ATOM 607 C CA . ALA A 1 76 ? -12.389 0.291 14.020 1.00 79.69 76 ALA A CA 1
ATOM 608 C C . ALA A 1 76 ? -11.014 0.002 13.389 1.00 79.69 76 ALA A C 1
ATOM 610 O O . ALA A 1 76 ? -10.432 -1.071 13.561 1.00 79.69 76 ALA A O 1
ATOM 611 N N . THR A 1 77 ? -10.458 0.972 12.658 1.00 77.44 77 THR A N 1
ATOM 612 C CA . THR A 1 77 ? -9.108 0.856 12.098 1.00 77.44 77 THR A CA 1
ATOM 613 C C . THR A 1 77 ? -8.044 0.883 13.199 1.00 77.44 77 THR A C 1
ATOM 615 O O . THR A 1 77 ? -7.086 0.113 13.129 1.00 77.44 77 THR A O 1
ATOM 618 N N . TRP A 1 78 ? -8.201 1.725 14.223 1.00 84.50 78 TRP A N 1
ATOM 619 C CA . TRP A 1 78 ? -7.283 1.762 15.365 1.00 84.50 78 TRP A CA 1
ATOM 620 C C . TRP A 1 78 ? -7.391 0.499 16.222 1.00 84.50 78 TRP A C 1
ATOM 622 O O . TRP A 1 78 ? -6.367 -0.103 16.534 1.00 84.50 78 TRP A O 1
ATOM 632 N N . GLU A 1 79 ? -8.610 0.052 16.523 1.00 83.62 79 GLU A N 1
ATOM 633 C CA . GLU A 1 79 ? -8.894 -1.174 17.277 1.00 83.62 79 GLU A CA 1
ATOM 634 C C . GLU A 1 79 ? -8.248 -2.398 16.612 1.00 83.62 79 GLU A C 1
ATOM 636 O O . GLU A 1 79 ? -7.492 -3.132 17.250 1.00 83.62 79 GLU A O 1
ATOM 641 N N . LYS A 1 80 ? -8.432 -2.564 15.294 1.00 78.50 80 LYS A N 1
ATOM 642 C CA . LYS A 1 80 ? -7.823 -3.660 14.524 1.00 78.50 80 LYS A CA 1
ATOM 643 C C . LYS A 1 80 ? -6.293 -3.616 14.543 1.00 78.50 80 LYS A C 1
ATOM 645 O O . LYS A 1 80 ? -5.640 -4.659 14.626 1.00 78.50 80 LYS A O 1
ATOM 650 N N . LEU A 1 81 ? -5.701 -2.427 14.444 1.00 74.94 81 LEU A N 1
ATOM 651 C CA . LEU A 1 81 ? -4.246 -2.255 14.465 1.00 74.94 81 LEU A CA 1
ATOM 652 C C . LEU A 1 81 ? -3.649 -2.584 15.834 1.00 74.94 81 LEU A C 1
ATOM 654 O O . LEU A 1 81 ? -2.625 -3.262 15.897 1.00 74.94 81 LEU A O 1
ATOM 658 N N . VAL A 1 82 ? -4.319 -2.173 16.911 1.00 78.81 82 VAL A N 1
ATOM 659 C CA . VAL A 1 82 ? -3.935 -2.534 18.281 1.00 78.81 82 VAL A CA 1
ATOM 660 C C . VAL A 1 82 ? -4.090 -4.035 18.512 1.00 78.81 82 VAL A C 1
ATOM 662 O O . VAL A 1 82 ? -3.191 -4.653 19.074 1.00 78.81 82 VAL A O 1
ATOM 665 N N . ALA A 1 83 ? -5.174 -4.646 18.033 1.00 75.12 83 ALA A N 1
ATOM 666 C CA . ALA A 1 83 ? -5.402 -6.082 18.179 1.00 75.12 83 ALA A CA 1
ATOM 667 C C . ALA A 1 83 ? -4.355 -6.937 17.441 1.00 75.12 83 ALA A C 1
ATOM 669 O O . ALA A 1 83 ? -3.982 -8.001 17.923 1.00 75.12 83 ALA A O 1
ATOM 670 N N . SER A 1 84 ? -3.873 -6.473 16.284 1.00 69.19 84 SER A N 1
ATOM 671 C CA . SER A 1 84 ? -2.951 -7.235 15.427 1.00 69.19 84 SER A CA 1
ATOM 672 C C . SER A 1 84 ? -1.471 -7.002 15.732 1.00 69.19 84 SER A C 1
ATOM 674 O O . SER A 1 84 ? -0.684 -7.941 15.685 1.00 69.19 84 SER A O 1
ATOM 676 N N . HIS A 1 85 ? -1.077 -5.764 16.033 1.00 67.50 85 HIS A N 1
ATOM 677 C CA . HIS A 1 85 ? 0.332 -5.372 16.158 1.00 67.50 85 HIS A CA 1
ATOM 678 C C . HIS A 1 85 ? 0.637 -4.672 17.491 1.00 67.50 85 HIS A C 1
ATOM 680 O O . HIS A 1 85 ? 1.720 -4.105 17.670 1.00 67.50 85 HIS A O 1
ATOM 686 N N . GLY A 1 86 ? -0.322 -4.643 18.421 1.00 73.12 86 GLY A N 1
ATOM 687 C CA . GLY A 1 86 ? -0.224 -3.827 19.624 1.00 73.12 86 GLY A CA 1
ATOM 688 C C . GLY A 1 86 ? -0.048 -2.344 19.284 1.00 73.12 86 GLY A C 1
ATOM 689 O O . GLY A 1 86 ? -0.453 -1.853 18.228 1.00 73.12 86 GLY A O 1
ATOM 690 N N . ARG A 1 87 ? 0.629 -1.608 20.168 1.00 67.75 87 ARG A N 1
ATOM 691 C CA . ARG A 1 87 ? 0.906 -0.171 19.989 1.00 67.75 87 ARG A CA 1
ATOM 692 C C . ARG A 1 87 ? 1.671 0.144 18.698 1.00 67.75 87 ARG A C 1
ATOM 694 O O . ARG A 1 87 ? 1.437 1.188 18.089 1.00 67.75 87 ARG A O 1
ATOM 701 N N . ALA A 1 88 ? 2.543 -0.762 18.248 1.00 65.81 88 ALA A N 1
ATOM 702 C CA . ALA A 1 88 ? 3.336 -0.565 17.035 1.00 65.81 88 ALA A CA 1
ATOM 703 C C . ALA A 1 88 ? 2.460 -0.457 15.764 1.00 65.81 88 ALA A C 1
ATOM 705 O O . ALA A 1 88 ? 2.846 0.171 14.773 1.00 65.81 88 ALA A O 1
ATOM 706 N N . GLY A 1 89 ? 1.239 -1.001 15.809 1.00 63.72 89 GLY A N 1
ATOM 707 C CA . GLY A 1 89 ? 0.255 -0.891 14.734 1.00 63.72 89 GLY A CA 1
ATOM 708 C C . GLY A 1 89 ? -0.241 0.533 14.480 1.00 63.72 89 GLY A C 1
ATOM 709 O O . GLY A 1 89 ? -0.682 0.825 13.374 1.00 63.72 89 GLY A O 1
ATOM 710 N N . LEU A 1 90 ? -0.138 1.444 15.452 1.00 70.06 90 LEU A N 1
ATOM 711 C CA . LEU A 1 90 ? -0.701 2.797 15.351 1.00 70.06 90 LEU A CA 1
ATOM 712 C C . LEU A 1 90 ? 0.275 3.858 14.818 1.00 70.06 90 LEU A C 1
ATOM 714 O O . LEU A 1 90 ? -0.119 5.014 14.646 1.00 70.06 90 LEU A O 1
ATOM 718 N N . HIS A 1 91 ? 1.522 3.490 14.498 1.00 68.50 91 HIS A N 1
ATOM 719 C CA . HIS A 1 91 ? 2.460 4.412 13.851 1.00 68.50 91 HIS A CA 1
ATOM 720 C C . HIS A 1 91 ? 1.977 4.840 12.457 1.00 68.50 91 HIS A C 1
ATOM 722 O O . HIS A 1 91 ? 1.347 4.078 11.721 1.00 68.50 91 HIS A O 1
ATOM 728 N N . ALA A 1 92 ? 2.346 6.063 12.055 1.00 55.69 92 ALA A N 1
ATOM 729 C CA . ALA A 1 92 ? 1.976 6.651 10.764 1.00 55.69 92 ALA A CA 1
ATOM 730 C C . ALA A 1 92 ? 2.310 5.747 9.560 1.00 55.69 92 ALA A C 1
ATOM 732 O O . ALA A 1 92 ? 1.575 5.728 8.572 1.00 55.69 92 ALA A O 1
ATOM 733 N N . ARG A 1 93 ? 3.386 4.953 9.656 1.00 49.97 93 ARG A N 1
ATOM 734 C CA . ARG A 1 93 ? 3.796 3.993 8.621 1.00 49.97 93 ARG A CA 1
ATOM 735 C C . ARG A 1 93 ? 2.811 2.824 8.475 1.00 49.97 93 ARG A C 1
ATOM 737 O O . ARG A 1 93 ? 2.474 2.465 7.351 1.00 49.97 93 ARG A O 1
ATOM 744 N N . SER A 1 94 ? 2.313 2.292 9.588 1.00 53.03 94 SER A N 1
ATOM 745 C CA . SER A 1 94 ? 1.368 1.168 9.641 1.00 53.03 94 SER A CA 1
ATOM 746 C C . SER A 1 94 ? -0.038 1.581 9.184 1.00 53.03 94 SER A C 1
ATOM 748 O O . SER A 1 94 ? -0.680 0.876 8.408 1.00 53.03 94 SER A O 1
ATOM 750 N N . LEU A 1 95 ? -0.483 2.790 9.550 1.00 57.00 95 LEU A N 1
ATOM 751 C CA . LEU A 1 95 ? -1.763 3.353 9.093 1.00 57.00 95 LEU A CA 1
ATOM 752 C C . LEU A 1 95 ? -1.811 3.582 7.572 1.00 57.00 95 LEU A C 1
ATOM 754 O O . LEU A 1 95 ? -2.863 3.421 6.948 1.00 57.00 95 LEU A O 1
ATOM 758 N N . ARG A 1 96 ? -0.677 3.945 6.956 1.00 56.66 96 ARG A N 1
ATOM 759 C CA . ARG A 1 96 ? -0.578 4.153 5.501 1.00 56.66 96 ARG A CA 1
ATOM 760 C C . ARG A 1 96 ? -0.711 2.845 4.717 1.00 56.66 96 ARG A C 1
ATOM 762 O O . ARG A 1 96 ? -1.294 2.862 3.634 1.00 56.66 96 ARG A O 1
ATOM 769 N N . ALA A 1 97 ? -0.216 1.735 5.267 1.00 53.62 97 ALA A N 1
ATOM 770 C CA . ALA A 1 97 ? -0.364 0.407 4.672 1.00 53.62 97 ALA A CA 1
ATOM 771 C C . ALA A 1 97 ? -1.841 -0.024 4.643 1.00 53.62 97 ALA A C 1
ATOM 773 O O . ALA A 1 97 ? -2.383 -0.263 3.569 1.00 53.62 97 ALA A O 1
ATOM 774 N N . VAL A 1 98 ? -2.545 0.056 5.780 1.00 52.78 98 VAL A N 1
ATOM 775 C CA . VAL A 1 98 ? -3.963 -0.354 5.875 1.00 52.78 98 VAL A CA 1
ATOM 776 C C . VAL A 1 98 ? -4.894 0.475 4.982 1.00 52.78 98 VAL A C 1
ATOM 778 O O . VAL A 1 98 ? -5.825 -0.062 4.382 1.00 52.78 98 VAL A O 1
ATOM 781 N N . ARG A 1 99 ? -4.661 1.790 4.862 1.00 51.75 99 ARG A N 1
ATOM 782 C CA . ARG A 1 99 ? -5.450 2.648 3.956 1.00 51.75 99 ARG A CA 1
ATOM 783 C C . ARG A 1 99 ? -5.203 2.326 2.479 1.00 51.75 99 ARG A C 1
ATOM 785 O O . ARG A 1 99 ? -6.107 2.507 1.667 1.00 51.75 99 ARG A O 1
ATOM 792 N N . SER A 1 100 ? -4.006 1.853 2.139 1.00 46.94 100 SER A N 1
ATOM 793 C CA . SER A 1 100 ? -3.683 1.418 0.776 1.00 46.94 100 SER A CA 1
ATOM 794 C C . SER A 1 100 ? -4.367 0.086 0.448 1.00 46.94 100 SER A C 1
ATOM 796 O O . SER A 1 100 ? -4.912 -0.049 -0.646 1.00 46.94 100 SER A O 1
ATOM 798 N N . ASP A 1 101 ? -4.439 -0.832 1.418 1.00 48.88 101 ASP A N 1
ATOM 799 C CA . ASP A 1 101 ? -5.090 -2.138 1.257 1.00 48.88 101 ASP A CA 1
ATOM 800 C C . ASP A 1 101 ? -6.615 -2.024 1.118 1.00 48.88 101 ASP A C 1
ATOM 802 O O . ASP A 1 101 ? -7.180 -2.561 0.170 1.00 48.88 101 ASP A O 1
ATOM 806 N N . LYS A 1 102 ? -7.297 -1.223 1.956 1.00 43.66 102 LYS A N 1
ATOM 807 C CA . LYS A 1 102 ? -8.764 -1.042 1.852 1.00 43.66 102 LYS A CA 1
ATOM 808 C C . LYS A 1 102 ? -9.212 -0.401 0.529 1.00 43.66 102 LYS A C 1
ATOM 810 O O . LYS A 1 102 ? -10.296 -0.705 0.033 1.00 43.66 102 LYS A O 1
ATOM 815 N N . ASN A 1 103 ? -8.396 0.487 -0.044 1.00 41.72 103 ASN A N 1
ATOM 816 C CA . ASN A 1 103 ? -8.674 1.106 -1.346 1.00 41.72 103 ASN A CA 1
ATOM 817 C C . ASN A 1 103 ? -8.395 0.134 -2.513 1.00 41.72 103 ASN A C 1
ATOM 819 O O . ASN A 1 103 ? -8.986 0.259 -3.583 1.00 41.72 103 ASN A O 1
ATOM 823 N N . MET A 1 104 ? -7.524 -0.862 -2.308 1.00 43.44 104 MET A N 1
ATOM 824 C CA . MET A 1 104 ? -7.343 -1.973 -3.245 1.00 43.44 104 MET A CA 1
ATOM 825 C C . MET A 1 104 ? -8.492 -2.977 -3.147 1.00 43.44 104 MET A C 1
ATOM 827 O O . MET A 1 104 ? -9.005 -3.365 -4.190 1.00 43.44 104 MET A O 1
ATOM 831 N N . ASP A 1 105 ? -8.943 -3.332 -1.940 1.00 42.47 105 ASP A N 1
ATOM 832 C CA . ASP A 1 105 ? -10.021 -4.306 -1.718 1.00 42.47 105 ASP A CA 1
ATOM 833 C C . ASP A 1 105 ? -11.374 -3.828 -2.276 1.00 42.47 105 ASP A C 1
ATOM 835 O O . ASP A 1 105 ? -12.007 -4.563 -3.029 1.00 42.47 105 ASP A O 1
ATOM 839 N N . ARG A 1 106 ? -11.781 -2.567 -2.038 1.00 42.34 106 ARG A N 1
ATOM 840 C CA . ARG A 1 106 ? -13.036 -2.006 -2.602 1.00 42.34 106 ARG A CA 1
ATOM 841 C C . ARG A 1 106 ? -13.042 -1.885 -4.131 1.00 42.34 106 ARG A C 1
ATOM 843 O O . ARG A 1 106 ? -14.101 -1.706 -4.720 1.00 42.34 106 ARG A O 1
ATOM 850 N N . LYS A 1 107 ? -11.882 -1.970 -4.789 1.00 42.28 107 LYS A N 1
ATOM 851 C CA . LYS A 1 107 ? -11.770 -1.905 -6.255 1.00 42.28 107 LYS A CA 1
ATOM 852 C C . LYS A 1 107 ? -11.775 -3.290 -6.922 1.00 42.28 107 LYS A C 1
ATOM 854 O O . LYS A 1 107 ? -11.796 -3.353 -8.148 1.00 42.28 107 LYS A O 1
ATOM 859 N N . ARG A 1 108 ? -11.748 -4.382 -6.142 1.00 44.59 108 ARG A N 1
ATOM 860 C CA . ARG A 1 108 ? -11.697 -5.771 -6.642 1.00 44.59 108 ARG A CA 1
ATOM 861 C C . ARG A 1 108 ? -13.043 -6.304 -7.137 1.00 44.59 108 ARG A C 1
ATOM 863 O O . ARG A 1 108 ? -13.044 -7.206 -7.963 1.00 44.59 108 ARG A O 1
ATOM 870 N N . GLU A 1 109 ? -14.169 -5.751 -6.690 1.00 44.56 109 GLU A N 1
ATOM 871 C CA . GLU A 1 109 ? -15.482 -6.389 -6.889 1.00 44.56 109 GLU A CA 1
ATOM 872 C C . GLU A 1 109 ? -16.287 -5.944 -8.123 1.00 44.56 109 GLU A C 1
ATOM 874 O O . GLU A 1 109 ? -17.398 -6.432 -8.313 1.00 44.56 109 GLU A O 1
ATOM 879 N N . THR A 1 110 ? -15.808 -5.057 -9.010 1.00 43.19 110 THR A N 1
ATOM 880 C CA . THR A 1 110 ? -16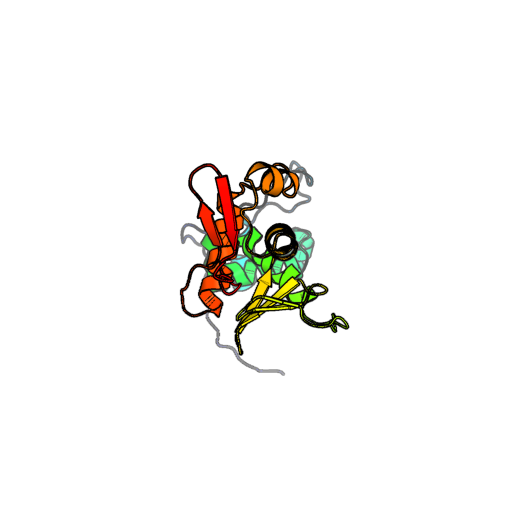.651 -4.655 -10.166 1.00 43.19 110 THR A CA 1
ATOM 881 C C . THR A 1 110 ? -15.891 -4.136 -11.390 1.00 43.19 110 THR A C 1
ATOM 883 O O . THR A 1 110 ? -16.146 -3.031 -11.859 1.00 43.19 110 THR A O 1
ATOM 886 N N . ILE A 1 111 ? -14.957 -4.906 -11.956 1.00 49.38 111 ILE A N 1
ATOM 887 C CA . ILE A 1 111 ? -14.512 -4.643 -13.337 1.00 49.38 111 ILE A CA 1
ATOM 888 C C . ILE A 1 111 ? -14.388 -5.977 -14.076 1.00 49.38 111 ILE A C 1
ATOM 890 O O . ILE A 1 111 ? -13.396 -6.689 -13.944 1.00 49.38 111 ILE A O 1
ATOM 894 N N . VAL A 1 112 ? -15.422 -6.311 -14.848 1.00 51.34 112 VAL A N 1
ATOM 895 C CA . VAL A 1 112 ? -15.367 -7.375 -15.854 1.00 51.34 112 VAL A CA 1
ATOM 896 C C . VAL A 1 112 ? -14.501 -6.833 -16.993 1.00 51.34 112 VAL A C 1
ATOM 898 O O . VAL A 1 112 ? -14.906 -5.898 -17.681 1.00 51.34 112 VAL A O 1
ATOM 901 N N . ASP A 1 113 ? -13.273 -7.331 -17.136 1.00 54.28 113 ASP A N 1
ATOM 902 C CA . ASP A 1 113 ? -12.369 -6.896 -18.206 1.00 54.28 113 ASP A CA 1
ATOM 903 C C . ASP A 1 113 ? -12.885 -7.456 -19.541 1.00 54.28 113 ASP A C 1
ATOM 905 O O . ASP A 1 113 ? -12.790 -8.654 -19.790 1.00 54.28 113 ASP A O 1
ATOM 909 N N . GLN A 1 114 ? -13.506 -6.606 -20.365 1.00 50.59 114 GLN A N 1
ATOM 910 C CA . GLN A 1 114 ? -14.048 -6.984 -21.681 1.00 50.59 114 GLN A CA 1
ATOM 911 C C . GLN A 1 114 ? -12.986 -6.984 -22.801 1.00 50.59 114 GLN A C 1
ATOM 913 O O . GLN A 1 114 ? -13.327 -7.161 -23.967 1.00 50.59 114 GLN A O 1
ATOM 918 N N . GLY A 1 115 ? -11.706 -6.759 -22.480 1.00 57.53 115 GLY A N 1
ATOM 919 C CA . GLY A 1 115 ? -10.603 -6.803 -23.444 1.00 57.53 115 GLY A CA 1
ATOM 920 C C . GLY A 1 115 ? -9.953 -8.185 -23.548 1.00 57.53 115 GLY A C 1
ATOM 921 O O . GLY A 1 115 ? -9.837 -8.897 -22.551 1.00 57.53 115 GLY A O 1
ATOM 922 N N . GLU A 1 116 ? -9.479 -8.554 -24.743 1.00 66.62 116 GLU A N 1
ATOM 923 C CA . GLU A 1 116 ? -8.653 -9.755 -24.903 1.00 66.62 116 GLU A CA 1
ATOM 924 C C . GLU A 1 116 ? -7.348 -9.636 -24.093 1.00 66.62 116 GLU A C 1
ATOM 926 O O . GLU A 1 116 ? -6.686 -8.589 -24.123 1.00 66.62 116 GLU A O 1
ATOM 931 N N . PRO A 1 117 ? -6.937 -10.698 -23.377 1.00 78.00 117 PRO A N 1
ATOM 932 C CA . PRO A 1 117 ? -5.708 -10.673 -22.603 1.00 78.00 117 PRO A CA 1
ATOM 933 C C . PRO A 1 117 ? -4.477 -10.606 -23.513 1.00 78.00 117 PRO A C 1
ATOM 935 O O . PRO A 1 117 ? -4.304 -11.405 -24.434 1.00 78.00 117 PRO A O 1
ATOM 938 N N . ILE A 1 118 ? -3.557 -9.690 -23.212 1.00 82.25 118 ILE A N 1
ATOM 939 C CA . ILE A 1 118 ? -2.296 -9.556 -23.948 1.00 82.25 118 ILE A CA 1
ATOM 940 C C . ILE A 1 118 ? -1.331 -10.637 -23.457 1.00 82.25 118 ILE A C 1
ATOM 942 O O . ILE A 1 118 ? -0.905 -10.618 -22.302 1.00 82.25 118 ILE A O 1
ATOM 946 N N . LYS A 1 119 ? -0.944 -11.566 -24.334 1.00 81.94 119 LYS A N 1
ATOM 947 C CA . LYS A 1 119 ? 0.048 -12.604 -24.023 1.00 81.94 119 LYS A CA 1
ATOM 948 C C . LYS A 1 119 ? 1.470 -12.065 -24.175 1.00 81.94 119 LYS A C 1
ATOM 950 O O . LYS A 1 119 ? 1.862 -11.671 -25.270 1.00 81.94 119 LYS A O 1
ATOM 955 N N . THR A 1 120 ? 2.259 -12.101 -23.103 1.00 77.44 120 THR A N 1
ATOM 956 C CA . THR A 1 120 ? 3.676 -11.704 -23.092 1.00 77.44 120 THR A CA 1
ATOM 957 C C . THR A 1 120 ? 4.517 -12.843 -22.512 1.00 77.44 120 THR A C 1
ATOM 959 O O . THR A 1 120 ? 4.872 -12.856 -21.332 1.00 77.44 120 THR A O 1
ATOM 962 N N . GLY A 1 121 ? 4.777 -13.863 -23.329 1.00 79.69 121 GLY A N 1
ATOM 963 C CA . GLY A 1 121 ? 5.442 -15.085 -22.870 1.00 79.69 121 GLY A CA 1
ATOM 964 C C . GLY A 1 121 ? 4.562 -15.906 -21.922 1.00 79.69 121 GLY A C 1
ATOM 965 O O . GLY A 1 121 ? 3.465 -16.295 -22.333 1.00 79.69 121 GLY A O 1
ATOM 966 N N . PRO A 1 122 ? 5.006 -16.185 -20.677 1.00 81.38 122 PRO A N 1
ATOM 967 C CA . PRO A 1 122 ? 4.213 -16.942 -19.706 1.00 81.38 122 PRO A CA 1
ATOM 968 C C . PRO A 1 122 ? 3.125 -16.099 -19.027 1.00 81.38 122 PRO A C 1
ATOM 970 O O . PRO A 1 122 ? 2.321 -16.644 -18.274 1.00 81.38 122 PRO A O 1
ATOM 973 N N . PHE A 1 123 ? 3.101 -14.786 -19.274 1.00 85.56 123 PHE A N 1
ATOM 974 C CA . PHE A 1 123 ? 2.156 -13.882 -18.638 1.00 85.56 123 PHE A CA 1
ATOM 975 C C . PHE A 1 123 ? 0.980 -13.544 -19.553 1.00 85.56 123 PHE A C 1
ATOM 977 O O . PHE A 1 123 ? 1.165 -13.276 -20.743 1.00 85.56 123 PHE A O 1
ATOM 984 N N . LEU A 1 124 ? -0.217 -13.492 -18.975 1.00 84.12 124 LEU A N 1
ATOM 985 C CA . LEU A 1 124 ? -1.403 -12.894 -19.580 1.00 84.12 124 LEU A CA 1
ATOM 986 C C . LEU A 1 124 ? -1.708 -11.586 -18.857 1.00 84.12 124 LEU A C 1
ATOM 988 O O . LEU A 1 124 ? -1.779 -11.545 -17.629 1.00 84.12 124 LEU A O 1
ATOM 992 N N . LEU A 1 125 ? -1.875 -10.506 -19.611 1.00 85.75 125 LEU A N 1
ATOM 993 C CA . LEU A 1 125 ? -2.160 -9.196 -19.050 1.00 85.75 125 LEU A CA 1
ATOM 994 C C . LEU A 1 125 ? -3.562 -8.734 -19.392 1.00 85.75 125 LEU A C 1
ATOM 996 O O . LEU A 1 125 ? -4.021 -8.877 -20.518 1.00 85.75 125 LEU A O 1
ATOM 1000 N N . PHE A 1 126 ? -4.168 -8.078 -18.416 1.00 83.50 126 PHE A N 1
ATOM 1001 C CA . PHE A 1 126 ? -5.531 -7.574 -18.426 1.00 83.50 126 PHE A CA 1
ATOM 1002 C C . PHE A 1 126 ? -5.485 -6.053 -18.214 1.00 83.50 126 PHE A C 1
ATOM 1004 O O . PHE A 1 126 ? -5.396 -5.598 -17.064 1.00 83.50 126 PHE A O 1
ATOM 1011 N N . PRO A 1 127 ? -5.429 -5.243 -19.293 1.00 79.62 127 PRO A N 1
ATOM 1012 C CA . PRO A 1 127 ? -5.202 -3.801 -19.206 1.00 79.62 127 PRO A CA 1
ATOM 1013 C C . PRO A 1 127 ? -6.267 -3.034 -18.429 1.00 79.62 127 PRO A C 1
ATOM 1015 O O . PRO A 1 127 ? -5.914 -2.104 -17.698 1.00 79.62 127 PRO A O 1
ATOM 1018 N N . GLY A 1 128 ? -7.540 -3.430 -18.536 1.00 73.56 128 GLY A N 1
ATOM 1019 C CA . GLY A 1 128 ? -8.647 -2.736 -17.873 1.00 73.56 128 GLY A CA 1
ATOM 1020 C C . GLY A 1 128 ? -8.511 -2.755 -16.351 1.00 73.56 128 GLY A C 1
ATOM 1021 O O . GLY A 1 128 ? -8.761 -1.757 -15.672 1.00 73.56 128 GLY A O 1
ATOM 1022 N N . VAL A 1 129 ? -8.002 -3.865 -15.812 1.00 76.69 129 VAL A N 1
ATOM 1023 C CA . VAL A 1 129 ? -7.802 -4.065 -14.368 1.00 76.69 129 VAL A CA 1
ATOM 1024 C C . VAL A 1 129 ? -6.343 -3.966 -13.922 1.00 76.69 129 VAL A C 1
ATOM 1026 O O . VAL A 1 129 ? -6.073 -3.939 -12.720 1.00 76.69 129 VAL A O 1
ATOM 1029 N N . ARG A 1 130 ? -5.395 -3.833 -14.860 1.00 86.12 130 ARG A N 1
ATOM 1030 C CA . ARG A 1 130 ? -3.936 -3.850 -14.624 1.00 86.12 130 ARG A CA 1
ATOM 1031 C C . ARG A 1 130 ? -3.497 -5.111 -13.877 1.00 86.12 130 ARG A C 1
ATOM 1033 O O . ARG A 1 130 ? -2.657 -5.053 -12.974 1.00 86.12 130 ARG A O 1
ATOM 1040 N N . ARG A 1 131 ? -4.094 -6.241 -14.249 1.00 85.44 131 ARG A N 1
ATOM 1041 C CA . ARG A 1 131 ? -3.794 -7.563 -13.696 1.00 85.44 131 ARG A CA 1
ATOM 1042 C C . ARG A 1 131 ? -2.833 -8.300 -14.620 1.00 85.44 131 ARG A C 1
ATOM 1044 O O . ARG A 1 131 ? -2.933 -8.196 -15.841 1.00 85.44 131 ARG A O 1
ATOM 1051 N N . VAL A 1 132 ? -1.914 -9.040 -14.023 1.00 86.56 132 VAL A N 1
ATOM 1052 C CA . VAL A 1 132 ? -0.992 -9.948 -14.701 1.00 86.56 132 VAL A CA 1
ATOM 1053 C C . VAL A 1 132 ? -1.210 -11.333 -14.121 1.00 86.56 132 VAL A C 1
ATOM 1055 O O . VAL A 1 132 ? -1.233 -11.484 -12.902 1.00 86.56 132 VAL A O 1
ATOM 1058 N N . THR A 1 133 ? -1.366 -12.337 -14.973 1.00 83.12 133 THR A N 1
ATOM 1059 C CA . THR A 1 133 ? -1.494 -13.729 -14.547 1.00 83.12 133 THR A CA 1
ATOM 1060 C C . THR A 1 133 ? -0.397 -14.582 -15.163 1.00 83.12 133 THR A C 1
ATOM 1062 O O . THR A 1 133 ? 0.074 -14.300 -16.261 1.00 83.12 133 THR A O 1
ATOM 1065 N N . CYS A 1 134 ? 0.039 -15.609 -14.444 1.00 82.69 134 CYS A N 1
ATOM 1066 C CA . CYS A 1 134 ? 0.981 -16.624 -14.905 1.00 82.69 134 CYS A CA 1
ATOM 1067 C C . CYS A 1 134 ? 0.433 -17.984 -14.464 1.00 82.69 134 CYS A C 1
ATOM 1069 O O . CYS A 1 134 ? 0.465 -18.322 -13.280 1.00 82.69 134 CYS A O 1
ATOM 1071 N N . GLY A 1 135 ? -0.149 -18.740 -15.399 1.00 78.94 135 GLY A N 1
ATOM 1072 C CA . GLY A 1 135 ? -0.925 -19.935 -15.057 1.00 78.94 135 GLY A CA 1
ATOM 1073 C C . GLY A 1 135 ? -2.113 -19.588 -14.150 1.00 78.94 135 GLY A C 1
ATOM 1074 O O . GLY A 1 135 ? -2.984 -18.817 -14.546 1.00 78.94 135 GLY A O 1
ATOM 1075 N N . THR A 1 136 ? -2.131 -20.144 -12.936 1.00 76.19 136 THR A N 1
ATOM 1076 C CA . THR A 1 136 ? -3.167 -19.911 -11.912 1.00 76.19 136 THR A CA 1
ATOM 1077 C C . THR A 1 136 ? -2.854 -18.756 -10.960 1.00 76.19 136 THR A C 1
ATOM 1079 O O . THR A 1 136 ? -3.697 -18.406 -10.138 1.00 76.19 136 THR A O 1
ATOM 1082 N N . PHE A 1 137 ? -1.651 -18.181 -11.022 1.00 78.50 137 PHE A N 1
ATOM 1083 C CA . PHE A 1 137 ? -1.250 -17.083 -10.146 1.00 78.50 137 PHE A CA 1
ATOM 1084 C C . PHE A 1 137 ? -1.623 -15.741 -10.763 1.00 78.50 137 PHE A C 1
ATOM 1086 O O . PHE A 1 137 ? -1.399 -15.524 -11.956 1.00 78.50 137 PHE A O 1
ATOM 1093 N N . GLU A 1 138 ? -2.144 -14.825 -9.949 1.00 80.75 138 GLU A N 1
ATOM 1094 C CA . GLU A 1 138 ? -2.494 -13.471 -10.368 1.00 80.75 138 GLU A CA 1
ATOM 1095 C C . GLU A 1 138 ? -1.871 -12.407 -9.463 1.00 80.75 138 GLU A C 1
ATOM 1097 O O . GLU A 1 138 ? -1.765 -12.570 -8.252 1.00 80.75 138 GLU A O 1
ATOM 1102 N N . GLU A 1 139 ? -1.464 -11.297 -10.071 1.00 83.19 139 GLU A N 1
ATOM 1103 C CA . GLU A 1 139 ? -0.919 -10.121 -9.402 1.00 83.19 139 GLU A CA 1
ATOM 1104 C C . GLU A 1 139 ? -1.506 -8.850 -10.010 1.00 83.19 139 GLU A C 1
ATOM 1106 O O . GLU A 1 139 ? -1.746 -8.754 -11.217 1.00 83.19 139 GLU A O 1
ATOM 1111 N N . TYR A 1 140 ? -1.690 -7.830 -9.175 1.00 84.62 140 TYR A N 1
ATOM 1112 C CA . TYR A 1 140 ? -2.227 -6.539 -9.600 1.00 84.62 140 TYR A CA 1
ATOM 1113 C C . TYR A 1 140 ? -1.131 -5.483 -9.573 1.00 84.62 140 TYR A C 1
ATOM 1115 O O . TYR A 1 140 ? -0.419 -5.301 -8.578 1.00 84.62 140 TYR A O 1
ATOM 1123 N N . LEU A 1 141 ? -0.997 -4.743 -10.668 1.00 85.00 141 LEU A N 1
ATOM 1124 C CA . LEU A 1 141 ? 0.005 -3.699 -10.808 1.00 85.00 141 LEU A CA 1
ATOM 1125 C C . LEU A 1 141 ? -0.557 -2.337 -10.397 1.00 85.00 141 LEU A C 1
ATOM 1127 O O . LEU A 1 141 ? -1.688 -1.960 -10.713 1.00 85.00 141 LEU A O 1
ATOM 1131 N N . THR A 1 142 ? 0.270 -1.546 -9.713 1.00 84.81 142 THR A N 1
ATOM 1132 C CA . THR A 1 142 ? -0.042 -0.130 -9.481 1.00 84.81 142 THR A CA 1
ATOM 1133 C C . THR A 1 142 ? -0.076 0.621 -10.821 1.00 84.81 142 THR A C 1
ATOM 1135 O O . THR A 1 142 ? 0.539 0.170 -11.789 1.00 84.81 142 THR A O 1
ATOM 1138 N N . PRO A 1 143 ? -0.728 1.799 -10.922 1.00 83.81 143 PRO A N 1
ATOM 1139 C CA . PRO A 1 143 ? -0.733 2.555 -12.177 1.00 83.81 143 PRO A CA 1
ATOM 1140 C C . PRO A 1 143 ? 0.677 2.860 -12.708 1.00 83.81 143 PRO A C 1
ATOM 1142 O O . PRO A 1 143 ? 0.898 2.840 -13.913 1.00 83.81 143 PRO A O 1
ATOM 1145 N N . GLN A 1 144 ? 1.640 3.100 -11.814 1.00 84.19 144 GLN A N 1
ATOM 1146 C CA . GLN A 1 144 ? 3.039 3.329 -12.183 1.00 84.19 144 GLN A CA 1
ATOM 1147 C C . GLN A 1 144 ? 3.715 2.051 -12.692 1.00 84.19 144 GLN A C 1
ATOM 1149 O O . GLN A 1 144 ? 4.380 2.086 -13.721 1.00 84.19 144 GLN A O 1
ATOM 1154 N N . GLN A 1 145 ? 3.512 0.918 -12.012 1.00 87.75 145 GLN A N 1
ATOM 1155 C CA . GLN A 1 145 ? 4.028 -0.381 -12.455 1.00 87.75 145 GLN A CA 1
ATOM 1156 C C . GLN A 1 145 ? 3.462 -0.768 -13.822 1.00 87.75 145 GLN A C 1
ATOM 1158 O O . GLN A 1 145 ? 4.218 -1.192 -14.689 1.00 87.75 145 GLN A O 1
ATOM 1163 N N . TRP A 1 146 ? 2.159 -0.560 -14.033 1.00 87.69 146 TRP A N 1
ATOM 1164 C CA . TRP A 1 146 ? 1.507 -0.820 -15.312 1.00 87.69 146 TRP A CA 1
ATOM 1165 C C . TRP A 1 146 ? 2.081 0.041 -16.435 1.00 87.69 146 TRP A C 1
ATOM 1167 O O . TRP A 1 146 ? 2.424 -0.506 -17.469 1.00 87.69 146 TRP A O 1
ATOM 1177 N N . LYS A 1 147 ? 2.257 1.354 -16.228 1.00 87.50 147 LYS A N 1
ATOM 1178 C CA . LYS A 1 147 ? 2.862 2.244 -17.239 1.00 87.50 147 LYS A CA 1
ATOM 1179 C C . LYS A 1 147 ? 4.252 1.781 -17.669 1.00 87.50 147 LYS A C 1
ATOM 1181 O O . LYS A 1 147 ? 4.564 1.748 -18.857 1.00 87.50 147 LYS A O 1
ATOM 1186 N N . VAL A 1 148 ? 5.087 1.409 -16.699 1.00 87.88 148 VAL A N 1
ATOM 1187 C CA . VAL A 1 148 ? 6.422 0.868 -16.982 1.00 87.88 148 VAL A CA 1
ATOM 1188 C C . VAL A 1 148 ? 6.311 -0.462 -17.723 1.00 87.88 148 VAL A C 1
ATOM 1190 O O . VAL A 1 148 ? 7.031 -0.684 -18.691 1.00 87.88 148 VAL A O 1
ATOM 1193 N N . PHE A 1 149 ? 5.390 -1.337 -17.317 1.00 87.44 149 PHE A N 1
ATOM 1194 C CA . PHE A 1 149 ? 5.231 -2.627 -17.972 1.00 87.44 149 PHE A CA 1
ATOM 1195 C C . PHE A 1 149 ? 4.691 -2.488 -19.400 1.00 87.44 149 PHE A C 1
ATOM 1197 O O . PHE A 1 149 ? 5.239 -3.095 -20.313 1.00 87.44 149 PHE A O 1
ATOM 1204 N N . SER A 1 150 ? 3.715 -1.607 -19.632 1.00 85.31 150 SER A N 1
ATOM 1205 C CA . SER A 1 150 ? 3.179 -1.315 -20.962 1.00 85.31 150 SER A CA 1
ATOM 1206 C C . SER A 1 150 ? 4.238 -0.762 -21.910 1.00 85.31 150 SER A C 1
ATOM 1208 O O . SER A 1 150 ? 4.213 -1.101 -23.086 1.00 85.31 150 SER A O 1
ATOM 1210 N N . LEU A 1 151 ? 5.213 0.015 -21.415 1.00 86.50 151 LEU A N 1
ATOM 1211 C CA . LEU A 1 151 ? 6.352 0.431 -22.239 1.00 86.50 151 LEU A CA 1
ATOM 1212 C C . LEU A 1 151 ? 7.129 -0.778 -22.771 1.00 86.50 151 LEU A C 1
ATOM 1214 O O . LEU A 1 151 ? 7.432 -0.817 -23.960 1.00 86.50 151 LEU A O 1
ATOM 1218 N N . PHE A 1 152 ? 7.418 -1.771 -21.926 1.00 87.06 152 PHE A N 1
ATOM 1219 C CA . PHE A 1 152 ? 8.108 -2.991 -22.354 1.00 87.06 152 PHE A CA 1
ATOM 1220 C C . PHE A 1 152 ? 7.284 -3.830 -23.337 1.00 87.06 152 PHE A C 1
ATOM 1222 O O . PHE A 1 152 ? 7.851 -4.462 -24.227 1.00 87.06 152 PHE A O 1
ATOM 1229 N N . ILE A 1 153 ? 5.956 -3.825 -23.197 1.00 83.38 153 ILE A N 1
ATOM 1230 C CA . ILE A 1 153 ? 5.044 -4.504 -24.127 1.00 83.38 153 ILE A CA 1
ATOM 1231 C C . ILE A 1 153 ? 5.059 -3.818 -25.491 1.00 83.38 153 ILE A C 1
ATOM 1233 O O . ILE A 1 153 ? 5.108 -4.507 -26.505 1.00 83.38 153 ILE A O 1
ATOM 1237 N N . SER A 1 154 ? 5.055 -2.484 -25.531 1.00 82.50 154 SER A N 1
ATOM 1238 C CA . SER A 1 154 ? 5.138 -1.729 -26.787 1.00 82.50 154 SER A CA 1
ATOM 1239 C C . SER A 1 154 ? 6.495 -1.898 -27.472 1.00 82.50 154 SER A C 1
ATOM 1241 O O . SER A 1 154 ? 6.562 -1.995 -28.691 1.00 82.50 154 SER A O 1
ATOM 1243 N N . HIS A 1 155 ? 7.574 -1.994 -26.695 1.00 79.44 155 HIS A N 1
ATOM 1244 C CA . HIS A 1 155 ? 8.952 -2.108 -27.180 1.00 79.44 155 HIS A CA 1
ATOM 1245 C C . HIS A 1 155 ? 9.420 -3.571 -27.312 1.00 79.44 155 HIS A C 1
ATOM 1247 O O . HIS A 1 155 ? 10.597 -3.842 -27.089 1.00 79.44 155 HIS A O 1
ATOM 1253 N N . LYS A 1 156 ? 8.518 -4.520 -27.619 1.00 76.75 156 LYS A N 1
ATOM 1254 C CA . LYS A 1 156 ? 8.737 -5.989 -27.624 1.00 76.75 156 LYS A CA 1
ATOM 1255 C C . LYS A 1 156 ? 10.191 -6.411 -27.904 1.00 76.75 156 LYS A C 1
ATOM 1257 O O . LYS A 1 156 ? 10.665 -6.311 -29.029 1.00 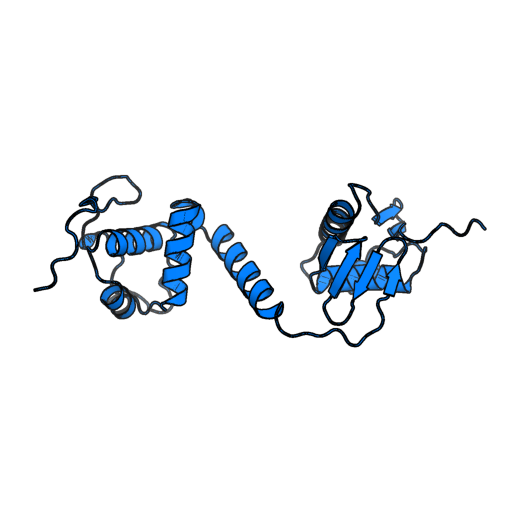76.75 156 LYS A O 1
ATOM 1262 N N . GLY A 1 157 ? 10.893 -6.895 -26.876 1.00 70.44 157 GLY A N 1
ATOM 1263 C CA . GLY A 1 157 ? 12.253 -7.444 -27.008 1.00 70.44 157 GLY A CA 1
ATOM 1264 C C . GLY A 1 157 ? 13.378 -6.421 -27.223 1.00 70.44 157 GLY A C 1
ATOM 1265 O O . GLY A 1 157 ? 14.526 -6.813 -27.401 1.00 70.44 157 GLY A O 1
ATOM 1266 N N . THR A 1 158 ? 13.094 -5.120 -27.167 1.00 81.19 158 THR A N 1
ATOM 1267 C CA . THR A 1 158 ? 14.104 -4.057 -27.267 1.00 81.19 158 THR A CA 1
ATOM 1268 C C . THR A 1 158 ? 14.418 -3.449 -25.901 1.00 81.19 158 THR A C 1
ATOM 1270 O O . THR A 1 158 ? 13.648 -3.544 -24.940 1.00 81.19 158 THR A O 1
ATOM 1273 N N . VAL A 1 159 ? 15.607 -2.855 -25.791 1.00 85.94 159 VAL A N 1
ATOM 1274 C CA . VAL A 1 159 ? 16.040 -2.173 -24.569 1.00 85.94 159 VAL A CA 1
ATOM 1275 C C . VAL A 1 159 ? 15.320 -0.834 -24.488 1.00 85.94 159 VAL A C 1
ATOM 1277 O O . VAL A 1 159 ? 15.520 0.022 -25.343 1.00 85.94 159 VAL A O 1
ATOM 1280 N N . VAL A 1 160 ? 14.525 -0.638 -23.441 1.00 86.81 160 VAL A N 1
ATOM 1281 C CA . VAL A 1 160 ? 13.883 0.637 -23.130 1.00 86.81 160 VAL A CA 1
ATOM 1282 C C . VAL A 1 160 ? 14.868 1.505 -22.338 1.00 86.81 160 VAL A C 1
ATOM 1284 O O . VAL A 1 160 ? 15.269 1.124 -21.227 1.00 86.81 160 VAL A O 1
ATOM 1287 N N . PRO A 1 161 ? 15.271 2.671 -22.870 1.00 87.94 161 PRO A N 1
ATOM 1288 C CA . PRO A 1 161 ? 16.198 3.569 -22.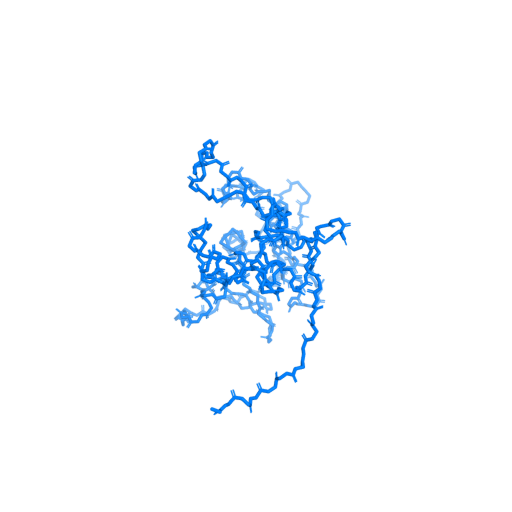195 1.00 87.94 161 PRO A CA 1
ATOM 1289 C C . PRO A 1 161 ? 15.663 4.109 -20.862 1.00 87.94 161 PRO A C 1
ATOM 1291 O O . PRO A 1 161 ? 14.460 4.296 -20.667 1.00 87.94 161 PRO A O 1
ATOM 1294 N N . HIS A 1 162 ? 16.570 4.407 -19.929 1.00 85.56 162 HIS A N 1
ATOM 1295 C CA . HIS A 1 162 ? 16.209 4.892 -18.590 1.00 85.56 162 HIS A CA 1
ATOM 1296 C C . HIS A 1 162 ? 15.408 6.208 -18.615 1.00 85.56 162 HIS A C 1
ATOM 1298 O O . HIS A 1 162 ? 14.498 6.380 -17.805 1.00 85.56 162 HIS A O 1
ATOM 1304 N N . ASN A 1 163 ? 15.717 7.124 -19.538 1.00 84.81 163 ASN A N 1
ATOM 1305 C CA . ASN A 1 163 ? 15.003 8.395 -19.707 1.00 84.81 163 ASN A CA 1
ATOM 1306 C C . ASN A 1 163 ? 13.541 8.186 -20.122 1.00 84.81 163 ASN A C 1
ATOM 1308 O O . ASN A 1 163 ? 12.667 8.780 -19.502 1.00 84.81 163 ASN A O 1
ATOM 1312 N N . ILE A 1 164 ? 13.272 7.271 -21.059 1.00 85.88 164 ILE A N 1
ATOM 1313 C CA . ILE A 1 164 ? 11.908 6.955 -21.511 1.00 85.88 164 ILE A CA 1
ATOM 1314 C C . ILE A 1 164 ? 11.056 6.429 -20.351 1.00 85.88 164 ILE A C 1
ATOM 1316 O O . ILE A 1 164 ? 9.907 6.828 -20.175 1.00 85.88 164 ILE A O 1
ATOM 1320 N N . ILE A 1 165 ? 11.628 5.571 -19.501 1.00 85.25 165 ILE A N 1
ATOM 1321 C CA . ILE A 1 165 ? 10.920 5.065 -18.317 1.00 85.25 165 ILE A CA 1
ATOM 1322 C C . ILE A 1 165 ? 10.707 6.186 -17.293 1.00 85.25 165 ILE A C 1
ATOM 1324 O O . ILE A 1 165 ? 9.644 6.269 -16.679 1.00 85.25 165 ILE A O 1
ATOM 1328 N N . LYS A 1 166 ? 11.704 7.058 -17.108 1.00 84.69 166 LYS A N 1
ATOM 1329 C CA . LYS A 1 166 ? 11.636 8.185 -16.172 1.00 84.69 166 LYS A CA 1
ATOM 1330 C C . LYS A 1 166 ? 10.551 9.192 -16.565 1.00 84.69 166 LYS A C 1
ATOM 1332 O O . LYS A 1 166 ? 9.833 9.645 -15.683 1.00 84.69 166 LYS A O 1
ATOM 1337 N N . GLU A 1 167 ? 10.392 9.493 -17.852 1.00 84.31 167 GLU A N 1
ATOM 1338 C CA . GLU A 1 167 ? 9.356 10.406 -18.367 1.00 84.31 167 GLU A CA 1
ATOM 1339 C C . GLU A 1 167 ? 7.929 9.932 -18.052 1.00 84.31 167 GLU A C 1
ATOM 1341 O O . GLU A 1 167 ? 7.032 10.746 -17.845 1.00 84.31 167 GLU A O 1
ATOM 1346 N N . GLN A 1 168 ? 7.711 8.618 -17.945 1.00 80.06 168 GLN A N 1
ATOM 1347 C CA . GLN A 1 168 ? 6.395 8.053 -17.631 1.00 80.06 168 GLN A CA 1
ATOM 1348 C C . GLN A 1 168 ? 6.069 8.015 -16.127 1.00 80.06 168 GLN A C 1
ATOM 1350 O O . GLN A 1 168 ? 4.934 7.693 -15.745 1.00 80.06 168 GLN A O 1
ATOM 1355 N N . LEU A 1 169 ? 7.036 8.334 -15.258 1.00 77.38 169 LEU A N 1
ATOM 1356 C CA . LEU A 1 169 ? 6.892 8.287 -13.805 1.00 77.38 169 LEU A CA 1
ATOM 1357 C C . LEU A 1 169 ? 6.779 9.707 -13.217 1.00 77.38 169 LEU A C 1
ATOM 1359 O O . LEU A 1 169 ? 7.690 10.512 -13.382 1.00 77.38 169 LEU A O 1
ATOM 1363 N N . PRO A 1 170 ? 5.705 10.037 -12.472 1.00 72.00 170 PRO A N 1
ATOM 1364 C CA . PRO A 1 170 ? 5.586 11.349 -11.839 1.00 72.00 170 PRO A CA 1
ATOM 1365 C C . PRO A 1 170 ? 6.634 11.527 -10.724 1.00 72.00 170 PRO A C 1
ATOM 1367 O O . PRO A 1 170 ? 6.736 10.657 -9.857 1.00 72.00 170 PRO A O 1
ATOM 1370 N N . ASN A 1 171 ? 7.371 12.649 -10.792 1.00 56.78 171 ASN A N 1
ATOM 1371 C CA . ASN A 1 171 ? 8.379 13.330 -9.937 1.00 56.78 171 ASN A CA 1
ATOM 1372 C C . ASN A 1 171 ? 9.028 12.678 -8.684 1.00 56.78 171 ASN A C 1
ATOM 1374 O O . ASN A 1 171 ? 10.056 13.179 -8.238 1.00 56.78 171 ASN A O 1
ATOM 1378 N N . HIS A 1 172 ? 8.536 11.572 -8.122 1.00 52.75 172 HIS A N 1
ATOM 1379 C CA . HIS A 1 172 ? 9.107 10.910 -6.936 1.00 52.75 172 HIS A CA 1
ATOM 1380 C C . HIS A 1 172 ? 9.365 9.399 -7.095 1.00 52.75 172 HIS A C 1
ATOM 1382 O O . HIS A 1 172 ? 9.856 8.759 -6.165 1.00 52.75 172 HIS A O 1
ATOM 1388 N N . GLY A 1 173 ? 9.053 8.798 -8.248 1.00 58.91 173 GLY A N 1
ATOM 1389 C CA . GLY A 1 173 ? 9.337 7.384 -8.510 1.00 58.91 173 GLY A CA 1
ATOM 1390 C C . GLY A 1 173 ? 10.732 7.170 -9.098 1.00 58.91 173 GLY A C 1
ATOM 1391 O O . GLY A 1 173 ? 10.978 7.532 -10.244 1.00 58.91 173 GLY A O 1
ATOM 1392 N N . THR A 1 174 ? 11.648 6.530 -8.367 1.00 80.12 174 THR A N 1
ATOM 1393 C CA . THR A 1 174 ? 12.909 6.065 -8.968 1.00 80.12 174 THR A CA 1
ATOM 1394 C C . THR A 1 174 ? 12.615 4.901 -9.918 1.00 80.12 174 THR A C 1
ATOM 1396 O O . THR A 1 174 ? 11.940 3.937 -9.533 1.00 80.12 174 THR A O 1
ATOM 1399 N N . VAL A 1 175 ? 13.148 4.960 -11.143 1.00 82.81 175 VAL A N 1
ATOM 1400 C CA . VAL A 1 175 ? 13.024 3.888 -12.149 1.00 82.81 175 VAL A CA 1
ATOM 1401 C C . VAL A 1 175 ? 13.457 2.546 -11.556 1.00 82.81 175 VAL A C 1
ATOM 1403 O O . VAL A 1 175 ? 12.698 1.584 -11.614 1.00 82.81 175 VAL A O 1
ATOM 1406 N N . ASN A 1 176 ? 14.608 2.509 -10.878 1.00 85.31 176 ASN A N 1
ATOM 1407 C CA . ASN A 1 176 ? 15.142 1.298 -10.243 1.00 85.31 176 ASN A CA 1
ATOM 1408 C C . ASN A 1 176 ? 14.174 0.685 -9.222 1.00 85.31 176 ASN A C 1
ATOM 1410 O O . ASN A 1 176 ? 13.961 -0.522 -9.229 1.00 85.31 176 ASN A O 1
ATOM 1414 N N . SER A 1 177 ? 13.553 1.507 -8.373 1.00 84.56 177 SER A N 1
ATOM 1415 C CA . SER A 1 177 ? 12.598 1.046 -7.359 1.00 84.56 177 SER A CA 1
ATOM 1416 C C . SER A 1 177 ? 11.328 0.486 -7.993 1.00 84.56 177 SER A C 1
ATOM 1418 O O . SER A 1 177 ? 10.793 -0.525 -7.543 1.00 84.56 177 SER A O 1
ATOM 1420 N N . THR A 1 178 ? 10.835 1.144 -9.043 1.00 85.81 178 THR A N 1
ATOM 1421 C CA . THR A 1 178 ? 9.600 0.742 -9.729 1.00 85.81 178 THR A CA 1
ATOM 1422 C C . THR A 1 178 ? 9.814 -0.538 -10.525 1.00 85.81 178 THR A C 1
ATOM 1424 O O . THR A 1 178 ? 9.027 -1.473 -10.390 1.00 85.81 178 THR A O 1
ATOM 1427 N N . VAL A 1 179 ? 10.908 -0.607 -11.287 1.00 87.06 179 VAL A N 1
ATOM 1428 C CA . VAL A 1 179 ? 11.312 -1.803 -12.033 1.00 87.06 179 VAL A CA 1
ATOM 1429 C C . VAL A 1 179 ? 11.632 -2.951 -11.079 1.00 87.06 179 VAL A C 1
ATOM 1431 O O . VAL A 1 179 ? 11.187 -4.065 -11.319 1.00 87.06 179 VAL A O 1
ATOM 1434 N N . GLY A 1 180 ? 12.320 -2.687 -9.965 1.00 86.12 180 GLY A N 1
ATOM 1435 C CA . GLY A 1 180 ? 12.615 -3.688 -8.939 1.00 86.12 180 GLY A CA 1
ATOM 1436 C C . GLY A 1 180 ? 11.350 -4.318 -8.357 1.00 86.12 180 GLY A C 1
ATOM 1437 O O . GLY A 1 180 ? 11.211 -5.536 -8.390 1.00 86.12 180 GLY A O 1
ATOM 1438 N N . ARG A 1 181 ? 10.386 -3.495 -7.922 1.00 86.19 181 ARG A N 1
ATOM 1439 C CA . ARG A 1 181 ? 9.090 -3.973 -7.403 1.00 86.19 181 ARG A CA 1
ATOM 1440 C C . ARG A 1 181 ? 8.252 -4.692 -8.457 1.00 86.19 181 ARG A C 1
ATOM 1442 O O . ARG A 1 181 ? 7.538 -5.632 -8.132 1.00 86.19 181 ARG A O 1
ATOM 1449 N N . LEU A 1 182 ? 8.289 -4.229 -9.707 1.00 88.38 182 LEU A N 1
ATOM 1450 C CA . LEU A 1 182 ? 7.610 -4.906 -10.812 1.00 88.38 182 LEU A CA 1
ATOM 1451 C C . LEU A 1 182 ? 8.225 -6.292 -11.047 1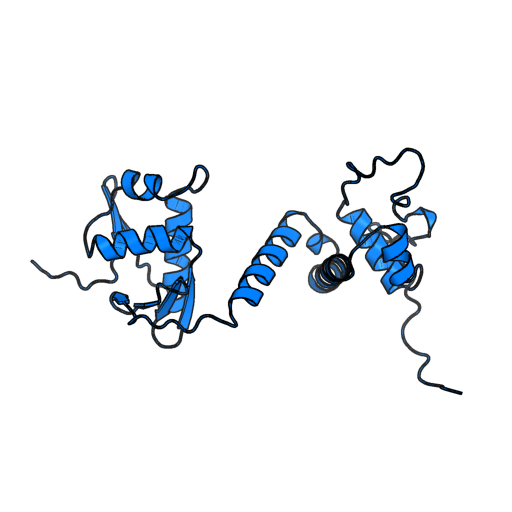.00 88.38 182 LEU A C 1
ATOM 1453 O O . LEU A 1 182 ? 7.501 -7.274 -11.148 1.00 88.38 182 LEU A O 1
ATOM 1457 N N . ASN A 1 183 ? 9.554 -6.381 -11.073 1.00 89.69 183 ASN A N 1
ATOM 1458 C CA . ASN A 1 183 ? 10.274 -7.633 -11.273 1.00 89.69 183 ASN A CA 1
ATOM 1459 C C . ASN A 1 183 ? 10.058 -8.617 -10.112 1.00 89.69 183 ASN A C 1
ATOM 1461 O O . ASN A 1 183 ? 9.919 -9.807 -10.353 1.00 89.69 183 ASN A O 1
ATOM 1465 N N . GLU A 1 184 ? 9.982 -8.126 -8.872 1.00 86.19 184 GLU A N 1
ATOM 1466 C CA . GLU A 1 184 ? 9.639 -8.924 -7.686 1.00 86.19 184 GLU A CA 1
ATOM 1467 C C . GLU A 1 184 ? 8.242 -9.546 -7.810 1.00 86.19 184 GLU A C 1
ATOM 1469 O O . GLU A 1 184 ? 8.096 -10.755 -7.655 1.00 86.19 184 GLU A O 1
ATOM 1474 N N . LYS A 1 185 ? 7.232 -8.758 -8.198 1.00 86.75 185 LYS A N 1
ATOM 1475 C CA . LYS A 1 185 ? 5.876 -9.275 -8.439 1.00 86.75 185 LYS A CA 1
ATOM 1476 C C . LYS A 1 185 ? 5.840 -10.334 -9.533 1.00 86.75 185 LYS A C 1
ATOM 1478 O O . LYS A 1 185 ? 5.269 -11.399 -9.334 1.00 86.75 185 LYS A O 1
ATOM 1483 N N . LEU A 1 186 ? 6.477 -10.059 -10.673 1.00 86.12 186 LEU A N 1
ATOM 1484 C CA . LEU A 1 186 ? 6.551 -11.015 -11.780 1.00 86.12 186 LEU A CA 1
ATOM 1485 C C . LEU A 1 186 ? 7.288 -12.293 -11.364 1.00 86.12 186 LEU A C 1
ATOM 1487 O O . LEU A 1 186 ? 6.860 -13.388 -11.715 1.00 86.12 186 LEU A O 1
ATOM 1491 N N . SER A 1 187 ? 8.363 -12.164 -10.589 1.00 85.38 187 SER A N 1
ATOM 1492 C CA . SER A 1 187 ? 9.129 -13.281 -10.037 1.00 85.38 187 SER A CA 1
ATOM 1493 C C . SER A 1 187 ? 8.279 -14.146 -9.106 1.00 85.38 187 SER A C 1
ATOM 1495 O O . SER A 1 187 ? 8.289 -15.367 -9.241 1.00 85.38 187 SER A O 1
ATOM 1497 N N . ASN A 1 188 ? 7.485 -13.541 -8.221 1.00 82.94 188 ASN A N 1
ATOM 1498 C CA . ASN A 1 188 ? 6.638 -14.277 -7.278 1.00 82.94 188 ASN A CA 1
ATOM 1499 C C . ASN A 1 188 ? 5.620 -15.184 -7.983 1.00 82.94 188 ASN A C 1
ATOM 1501 O O . ASN A 1 188 ? 5.434 -16.323 -7.568 1.00 82.94 188 ASN A O 1
ATOM 1505 N N . ILE A 1 189 ? 5.018 -14.725 -9.084 1.00 81.88 189 ILE A N 1
ATOM 1506 C CA . ILE A 1 189 ? 4.012 -15.508 -9.827 1.00 81.88 189 ILE A CA 1
ATOM 1507 C C . ILE A 1 189 ? 4.600 -16.488 -10.850 1.00 81.88 189 ILE A C 1
ATOM 1509 O O . ILE A 1 189 ? 3.872 -17.298 -11.411 1.00 81.88 189 ILE A O 1
ATOM 1513 N N . SER A 1 190 ? 5.903 -16.412 -11.123 1.00 80.94 190 SER A N 1
ATOM 1514 C CA . SER A 1 190 ? 6.581 -17.207 -12.161 1.00 80.94 190 SER A CA 1
ATOM 1515 C C . SER A 1 190 ? 7.652 -18.151 -11.608 1.00 80.94 190 SER A C 1
ATOM 1517 O O . SER A 1 190 ? 8.472 -18.671 -12.367 1.00 80.94 190 SER A O 1
ATOM 1519 N N . GLY A 1 191 ? 7.666 -18.367 -10.289 1.00 76.81 191 GLY A N 1
ATOM 1520 C CA . GLY A 1 191 ? 8.578 -19.310 -9.639 1.00 76.81 191 GLY A CA 1
ATOM 1521 C C . GLY A 1 191 ? 9.994 -18.776 -9.403 1.00 76.81 191 GLY A C 1
ATOM 1522 O O . GLY A 1 191 ? 10.947 -19.547 -9.417 1.00 76.81 191 GLY A O 1
ATOM 1523 N N . GLY A 1 192 ? 10.159 -17.468 -9.194 1.00 76.19 192 GLY A N 1
ATOM 1524 C CA . GLY A 1 192 ? 11.429 -16.873 -8.754 1.00 76.19 192 GLY A CA 1
ATOM 1525 C C . GLY A 1 192 ? 12.325 -16.324 -9.870 1.00 76.19 192 GLY A C 1
ATOM 1526 O O . GLY A 1 192 ? 13.415 -15.815 -9.596 1.00 76.19 192 GLY A O 1
ATOM 1527 N N . LYS A 1 193 ? 11.900 -16.414 -11.136 1.00 81.12 193 LYS A N 1
ATOM 1528 C CA . LYS A 1 193 ? 12.671 -15.896 -12.273 1.00 81.12 193 LYS A CA 1
ATOM 1529 C C . LYS A 1 193 ? 12.511 -14.378 -12.399 1.00 81.12 193 LYS A C 1
ATOM 1531 O O . LYS A 1 193 ? 11.408 -13.843 -12.331 1.00 81.12 193 LYS A O 1
ATOM 1536 N N . LYS A 1 194 ? 13.617 -13.675 -12.655 1.00 84.75 194 LYS A N 1
ATOM 1537 C CA . LYS A 1 194 ? 13.597 -12.256 -13.039 1.00 84.75 194 LYS A CA 1
ATOM 1538 C C . LYS A 1 194 ? 13.293 -12.125 -14.531 1.00 84.75 194 LYS A C 1
ATOM 1540 O O . LYS A 1 194 ? 13.905 -12.804 -15.349 1.00 84.75 194 LYS A O 1
ATOM 1545 N N . TRP A 1 195 ? 12.380 -11.223 -14.869 1.00 86.12 195 TRP A N 1
ATOM 1546 C CA . TRP A 1 195 ? 11.895 -11.000 -16.239 1.00 86.12 195 TRP A CA 1
ATOM 1547 C C . TRP A 1 195 ? 12.271 -9.639 -16.801 1.00 86.12 195 TRP A C 1
ATOM 1549 O O . TRP A 1 195 ? 12.057 -9.375 -17.980 1.00 86.12 195 TRP A O 1
ATOM 1559 N N . ILE A 1 196 ? 12.797 -8.752 -15.960 1.00 88.31 196 ILE A N 1
ATOM 1560 C CA . ILE A 1 196 ? 13.298 -7.450 -16.380 1.00 88.31 196 ILE A CA 1
ATOM 1561 C C . ILE A 1 196 ? 14.769 -7.362 -15.995 1.00 88.31 196 ILE A C 1
ATOM 1563 O O . ILE A 1 196 ? 15.129 -7.495 -14.822 1.00 88.31 196 ILE A O 1
ATOM 1567 N N . GLU A 1 197 ? 15.613 -7.135 -16.993 1.00 87.94 197 GLU A N 1
ATOM 1568 C CA . GLU A 1 197 ? 17.064 -7.100 -16.850 1.00 87.94 197 GLU A CA 1
ATOM 1569 C C . GLU A 1 197 ? 17.615 -5.717 -17.174 1.00 87.94 197 GLU A C 1
ATOM 1571 O O . GLU A 1 197 ? 17.156 -5.037 -18.094 1.00 87.94 197 GLU A O 1
ATOM 1576 N N . ASN A 1 198 ? 18.628 -5.297 -16.417 1.00 87.94 198 ASN A N 1
ATOM 1577 C CA . ASN A 1 198 ? 19.362 -4.074 -16.703 1.00 87.94 198 ASN A CA 1
ATOM 1578 C C . ASN A 1 198 ? 20.456 -4.369 -17.735 1.00 87.94 198 ASN A C 1
ATOM 1580 O O . ASN A 1 198 ? 21.365 -5.164 -17.485 1.00 87.94 198 ASN A O 1
ATOM 1584 N N . ARG A 1 199 ? 20.407 -3.698 -18.884 1.00 86.25 199 ARG A N 1
ATOM 1585 C CA . ARG A 1 199 ? 21.507 -3.685 -19.848 1.00 86.25 199 ARG A CA 1
ATOM 1586 C C . ARG A 1 199 ? 22.406 -2.506 -19.498 1.00 86.25 199 ARG A C 1
ATOM 1588 O O . ARG A 1 199 ? 22.047 -1.363 -19.775 1.00 86.25 199 ARG A O 1
ATOM 1595 N N . ARG A 1 200 ? 23.551 -2.807 -18.869 1.00 77.19 200 ARG A N 1
ATOM 1596 C CA . ARG A 1 200 ? 24.533 -1.849 -18.320 1.00 77.19 200 ARG A CA 1
ATOM 1597 C C . ARG A 1 200 ? 24.671 -0.594 -19.195 1.00 77.19 200 ARG A C 1
ATOM 1599 O O . ARG A 1 200 ? 25.199 -0.663 -20.300 1.00 77.19 200 ARG A O 1
ATOM 1606 N N . GLY A 1 201 ? 24.164 0.535 -18.699 1.00 73.44 201 GLY A N 1
ATOM 1607 C CA . GLY A 1 201 ? 24.254 1.852 -19.347 1.00 73.44 201 GLY A CA 1
ATOM 1608 C C . GLY A 1 201 ? 23.275 2.122 -20.499 1.00 73.44 201 GLY A C 1
ATOM 1609 O O . GLY A 1 201 ? 23.157 3.268 -20.916 1.00 73.44 201 GLY A O 1
ATOM 1610 N N . LYS A 1 202 ? 22.542 1.117 -20.993 1.00 79.56 202 LYS A N 1
ATOM 1611 C CA . LYS A 1 202 ? 21.599 1.251 -22.119 1.00 79.56 202 LYS A CA 1
ATOM 1612 C C . LYS A 1 202 ? 20.140 1.353 -21.676 1.00 79.56 202 LYS A C 1
ATOM 1614 O O . LYS A 1 202 ? 19.354 2.025 -22.332 1.00 79.56 202 LYS A O 1
ATOM 1619 N N . GLY A 1 203 ? 19.774 0.722 -20.560 1.00 86.56 203 GLY A N 1
ATOM 1620 C CA . GLY A 1 203 ? 18.407 0.749 -20.040 1.00 86.56 203 GLY A CA 1
ATOM 1621 C C . GLY A 1 203 ? 17.947 -0.611 -19.533 1.00 86.56 203 GLY A C 1
ATOM 1622 O O . GLY A 1 203 ? 18.744 -1.397 -19.021 1.00 86.56 203 GLY A O 1
ATOM 1623 N N . TRP A 1 204 ? 16.655 -0.881 -19.668 1.00 88.94 204 TRP A N 1
ATOM 1624 C CA . TRP A 1 204 ? 16.017 -2.099 -19.178 1.00 88.94 204 TRP A CA 1
ATOM 1625 C C . TRP A 1 204 ? 15.380 -2.870 -20.325 1.00 88.94 204 TRP A C 1
ATOM 1627 O O . TRP A 1 204 ? 14.853 -2.271 -21.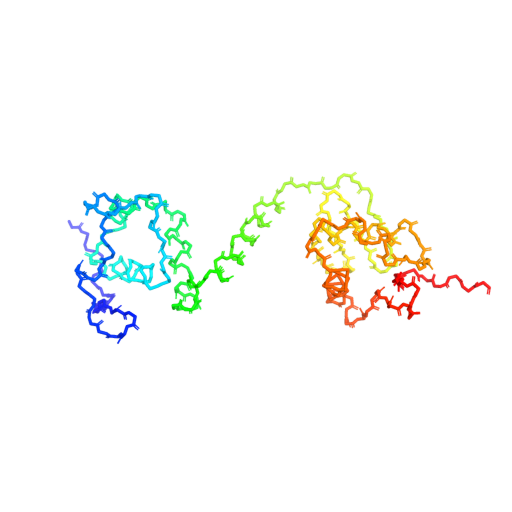255 1.00 88.94 204 TRP A O 1
ATOM 1637 N N . ILE A 1 205 ? 15.405 -4.194 -20.262 1.00 88.94 205 ILE A N 1
ATOM 1638 C CA . ILE A 1 205 ? 14.767 -5.063 -21.251 1.00 88.94 205 ILE A CA 1
ATOM 1639 C C . ILE A 1 205 ? 13.872 -6.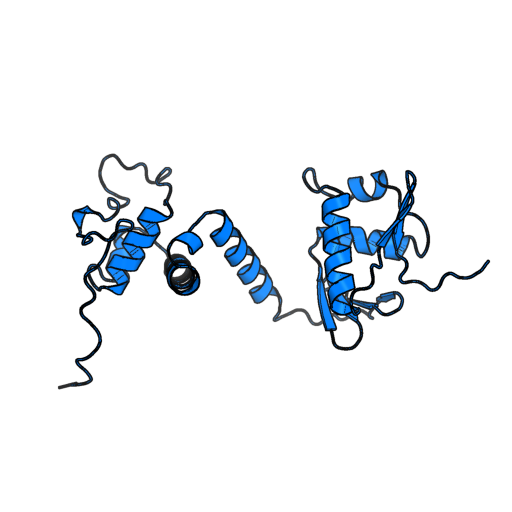069 -20.546 1.00 88.94 205 ILE A C 1
ATOM 1641 O O . ILE A 1 205 ? 14.225 -6.589 -19.488 1.00 88.94 205 ILE A O 1
ATOM 1645 N N . TYR A 1 206 ? 12.719 -6.342 -21.145 1.00 88.25 206 TYR A N 1
ATOM 1646 C CA . TYR A 1 206 ? 11.829 -7.401 -20.701 1.00 88.25 206 TYR A CA 1
ATOM 1647 C C . TYR A 1 206 ? 12.122 -8.694 -21.470 1.00 88.25 206 TYR A C 1
ATOM 1649 O O . TYR A 1 206 ? 12.023 -8.727 -22.695 1.00 88.25 206 TYR A O 1
ATOM 1657 N N . THR A 1 207 ? 12.474 -9.752 -20.742 1.00 82.25 207 THR A N 1
ATOM 1658 C CA . THR A 1 207 ? 12.926 -11.054 -21.260 1.00 82.25 207 THR A CA 1
ATOM 1659 C C . THR A 1 207 ? 11.813 -12.106 -21.307 1.00 82.25 207 THR A C 1
ATOM 1661 O O . THR A 1 207 ? 12.081 -13.298 -21.425 1.00 82.25 207 THR A O 1
ATOM 1664 N N . GLY A 1 208 ? 10.547 -11.687 -21.195 1.00 72.56 208 GLY A N 1
ATOM 1665 C CA . GLY A 1 208 ? 9.399 -12.593 -21.306 1.00 72.56 208 GLY A CA 1
ATOM 1666 C C . GLY A 1 208 ? 9.091 -13.038 -22.731 1.00 72.56 208 GLY A C 1
ATOM 1667 O O . GLY A 1 208 ? 8.429 -14.052 -22.919 1.00 72.56 208 GLY A O 1
ATOM 1668 N N . TRP A 1 209 ? 9.582 -12.324 -23.740 1.00 68.00 209 TRP A N 1
ATOM 1669 C CA . TRP A 1 209 ? 9.472 -12.764 -25.126 1.00 68.00 209 TRP A CA 1
ATOM 1670 C C . TRP A 1 209 ? 10.566 -13.792 -25.425 1.00 68.00 209 TRP A C 1
ATOM 1672 O O . TRP A 1 209 ? 11.698 -13.585 -24.979 1.00 68.00 209 TRP A O 1
ATOM 1682 N N . PRO A 1 210 ? 10.272 -14.878 -26.165 1.00 50.09 210 PRO A N 1
ATOM 1683 C CA . PRO A 1 210 ? 11.342 -15.692 -26.720 1.00 50.09 210 PRO A CA 1
ATOM 1684 C C . PRO A 1 210 ? 12.250 -14.763 -27.526 1.00 50.09 210 PRO A C 1
ATOM 1686 O O . PRO A 1 210 ? 11.764 -13.933 -28.299 1.00 50.09 210 PRO A O 1
ATOM 1689 N N . VAL A 1 211 ? 13.556 -14.856 -27.281 1.00 48.16 211 VAL A N 1
ATOM 1690 C CA . VAL A 1 211 ? 14.551 -14.250 -28.160 1.00 48.16 211 VAL A CA 1
ATOM 1691 C C . VAL A 1 211 ? 14.271 -14.866 -29.526 1.00 48.16 211 VAL A C 1
ATOM 1693 O O . VAL A 1 211 ? 14.408 -16.075 -29.689 1.00 48.16 211 VAL A O 1
ATOM 1696 N N . LEU A 1 212 ? 13.750 -14.076 -30.466 1.00 40.22 212 LEU A N 1
ATOM 1697 C CA . LEU A 1 212 ? 13.855 -14.451 -31.866 1.00 40.22 212 LEU A CA 1
ATOM 1698 C C . LEU A 1 212 ? 15.353 -14.397 -32.131 1.00 40.22 212 LEU A C 1
ATOM 1700 O O . LEU A 1 212 ? 15.915 -13.304 -32.209 1.00 40.22 212 LEU A O 1
ATOM 1704 N N . ASP A 1 213 ? 15.994 -15.563 -32.112 1.00 31.92 213 ASP A N 1
ATOM 1705 C CA . ASP A 1 213 ? 17.337 -15.715 -32.648 1.00 31.92 213 ASP A CA 1
ATOM 1706 C C . ASP A 1 213 ? 17.284 -15.152 -34.077 1.00 31.92 213 ASP A C 1
ATOM 1708 O O . ASP A 1 213 ? 16.533 -15.648 -34.921 1.00 31.92 213 ASP A O 1
ATOM 1712 N N . LEU A 1 214 ? 17.972 -14.025 -34.279 1.00 34.09 214 LEU A N 1
ATOM 1713 C CA . LEU A 1 214 ? 18.277 -13.476 -35.599 1.00 34.09 214 LEU A CA 1
ATOM 1714 C C . LEU A 1 214 ? 19.412 -14.288 -36.219 1.00 34.09 214 LEU A C 1
ATOM 1716 O O . LEU A 1 214 ? 20.372 -14.590 -35.472 1.00 34.09 214 LEU A O 1
#

Foldseek 3Di:
DDDDDDDDDLDQQAAPVRHRQAPVNADAFCPPPPRDVVDPDDDLRNLLSLLSCCVSVVDDPVRCCVRHVDDPVRNVQSNVQCVPPNSVCSDPVNSVVVVVVVVVVVLPPDDPQPDAWDDQAQWTARVSQCWIARVPDIDHDDPLLSQLVVVQVVVPFDFDALVNSVVSDPDPDRSCVSLVVSQVRVCVRVPRDGQWDADVPGHIHGNSHPPPPD

Sequence (214 aa):
MNEQAEKGKNKIPRKSDGTVLTLEDLPPATWAPGVSQDKYFWRSEDKANVVSAVNTNLISRDEAFERYRLSPEEYATWEKLVASHGRAGLHARSLRAVRSDKNMDRKRETIVDQGEPIKTGPFLLFPGVRRVTCGTFEEYLTPQQWKVFSLFISHKGTVVPHNIIKEQLPNHGTVNSTVGRLNEKLSNISGGKKWIENRRGKGWIYTGWPVLDL

Radius of gyration: 25.16 Å; chains: 1; bounding box: 59×46×71 Å